Protein AF-0000000080239293 (afdb_homodimer)

Sequence (258 aa):
MTITMHYFKEKTIAEVQSYVPYIVQKINDATRKMIDHGAQTVIVPGYLPIGCLPIYLTAFRSDDPMAYDELKCLKGLNNLAMLHNDNLQRALKQLRKEYPDVTIVYADYYTALQWVLSHAPLGFEEKSLMTITMHYFKEKTIAEVQSYVPYIVQKINDATRKMIDHGAQTVIVPGYLPIGCLPIYLTAFRSDDPMAYDELKCLKGLNNLAMLHNDNLQRALKQLRKEYPDVTIVYADYYTALQWVLSHAPLGFEEKSL

Solvent-accessible surface area (backbone atoms only — not comparable to full-atom values): 14171 Å² total; per-residue (Å²): 112,66,58,46,42,59,54,55,71,74,38,54,72,68,61,52,54,69,42,37,65,57,54,41,47,50,41,50,52,24,43,48,51,42,42,75,72,64,45,53,64,46,58,47,69,49,47,48,51,51,15,62,28,37,52,45,39,58,73,62,60,67,91,49,73,80,47,35,44,98,84,70,18,35,39,69,48,30,50,50,30,47,53,40,36,52,52,38,51,54,51,49,54,54,48,40,68,76,35,73,87,41,33,74,43,76,41,63,44,30,63,55,51,49,49,43,71,72,57,45,68,56,66,73,74,65,66,95,105,111,66,56,44,41,55,55,54,71,75,36,54,71,66,61,51,55,70,42,38,64,58,52,40,48,50,42,52,52,23,43,50,51,43,42,74,73,64,45,52,66,46,58,47,70,49,48,46,50,50,15,61,28,37,52,46,40,57,74,64,60,68,92,50,74,81,47,35,43,97,85,69,19,34,38,69,48,31,49,50,30,47,52,40,36,52,53,38,51,53,54,50,52,53,48,40,69,74,36,74,88,39,31,74,42,76,40,63,44,30,63,54,50,48,49,43,70,72,57,43,69,58,66,75,72,63,66,93,104

Secondary structure (DSSP, 8-state):
-HHHHHHHHHS-HHHHHHHHHHHHHHHHHHHHHHHHTT-SEEEEE----GGGSHHHHHHT--S-GGGB-TTS-BHHHHHHHHHHHHHHHHHHHHHHHH-TTSEEEEE-HHHHHHHHHHH------STT-/-HHHHHHHHHS-HHHHHHHHHHHHHHHHHHHHHHHHTT-SEEEEE----GGGSHHHHHHT--S-GGGB-TTS-BHHHHHHHHHHHHHHHHHHHHHHHH-TTSEEEEE-HHHHHHHHHHH------STT-

Radius of gyration: 18.42 Å; Cα contacts (8 Å, |Δi|>4): 321; chains: 2; bounding box: 37×50×43 Å

Foldseek 3Di:
DVVVVVVPVVDDLVVLLVCLLVVLVVQLVVVVVCVVVPAQEDEDEADAQPQVDPVNCVVVPDPDPVLADPLRGGPSSSVSSVSSLVSNVVSVVVVCVVPVRGHYHYHYNHVVVVVCSVPPCVPPDPPVD/DVVVVVVPVVDDLVVLLVCLLVVLVVQLVVVVVCVVVPAQEDEDEADAQPQVDPVNCVVVPDPDQVLADPLRGGPSSSVSSVSSLVSNVVSVVVVCVVPVRGHYHYHYNHVVVVVCSVPPCVCPDPPVD

Nearest PDB structures (foldseek):
  8a24-assembly1_A  TM=9.109E-01  e=7.406E-04  Legionella pneumophila str. Corby
  8a25-assembly1_A  TM=9.125E-01  e=9.462E-04  Legionella pneumophila str. Corby
  8a26-assembly1_A  TM=9.104E-01  e=2.230E-03  Legionella pneumophila str. Corby
  8rsl-assembly2_B  TM=5.391E-01  e=3.923E+00  Staphylococcus aureus
  8a24-assembly1_A  TM=9.114E-01  e=7.592E-04  Legionella pneumophila str. Corby

Organism: Nelumbo nucifera (NCBI:txid4432)

InterPro domains:
  IPR001087 GDSL lipase/esterase [PF00657] (11-114)
  IPR036514 SGNH hydrolase superfamily [G3DSA:3.40.50.1110] (3-128)

Structure (mmCIF, N/CA/C/O backbone):
data_AF-0000000080239293-model_v1
#
loop_
_entity.id
_entity.type
_entity.pdbx_description
1 polymer 'GDSL esterase/lipase At5g03980-like isoform X2'
#
loop_
_atom_site.group_PDB
_atom_site.id
_atom_site.type_symbol
_atom_site.label_atom_id
_atom_site.label_alt_id
_atom_site.label_comp_id
_atom_site.label_asym_id
_atom_site.label_entity_id
_atom_site.label_seq_id
_atom_site.pdbx_PDB_ins_code
_atom_site.Cartn_x
_atom_site.Cartn_y
_atom_site.Cartn_z
_atom_site.occupancy
_atom_site.B_iso_or_equiv
_atom_site.auth_seq_id
_atom_site.auth_comp_id
_atom_site.auth_asym_id
_atom_site.auth_atom_id
_atom_site.pdbx_PDB_model_num
ATOM 1 N N . MET A 1 1 ? 3.025 -4.699 3.623 1 38.28 1 MET A N 1
ATOM 2 C CA . MET A 1 1 ? 1.955 -5.543 3.104 1 38.28 1 MET A CA 1
ATOM 3 C C . MET A 1 1 ? 1.847 -6.84 3.904 1 38.28 1 MET A C 1
ATOM 5 O O . MET A 1 1 ? 0.748 -7.254 4.273 1 38.28 1 MET A O 1
ATOM 9 N N . THR A 1 2 ? 3.014 -7.539 4.082 1 43.12 2 THR A N 1
ATOM 10 C CA . THR A 1 2 ? 2.982 -8.812 4.793 1 43.12 2 THR A CA 1
ATOM 11 C C . THR A 1 2 ? 2.514 -8.617 6.23 1 43.12 2 THR A C 1
ATOM 13 O O . THR A 1 2 ? 1.779 -9.453 6.77 1 43.12 2 THR A O 1
ATOM 16 N N . ILE A 1 3 ? 2.916 -7.551 6.715 1 43 3 ILE A N 1
ATOM 17 C CA . ILE A 1 3 ? 2.57 -7.332 8.117 1 43 3 ILE A CA 1
ATOM 18 C C . ILE A 1 3 ? 1.051 -7.285 8.266 1 43 3 ILE A C 1
ATOM 20 O O . ILE A 1 3 ? 0.502 -7.824 9.234 1 43 3 ILE A O 1
ATOM 24 N N . THR A 1 4 ? 0.523 -6.703 7.207 1 51.94 4 THR A N 1
ATOM 25 C CA . THR A 1 4 ? -0.935 -6.672 7.238 1 51.94 4 THR A CA 1
ATOM 26 C C . THR A 1 4 ? -1.511 -8.086 7.176 1 51.94 4 THR A C 1
ATOM 28 O O . THR A 1 4 ? -2.566 -8.352 7.754 1 51.94 4 THR A O 1
ATOM 31 N N . MET A 1 5 ? -0.539 -8.938 6.742 1 47.75 5 MET A N 1
ATOM 32 C CA . MET A 1 5 ? -1.027 -10.305 6.559 1 47.75 5 MET A CA 1
ATOM 33 C C . MET A 1 5 ? -1.37 -10.945 7.898 1 47.75 5 MET A C 1
ATOM 35 O O . MET A 1 5 ? -2.395 -11.617 8.023 1 47.75 5 MET A O 1
ATOM 39 N N . HIS A 1 6 ? -0.396 -10.766 8.727 1 48.28 6 HIS A N 1
ATOM 40 C CA . HIS A 1 6 ? -0.65 -11.414 10.008 1 48.28 6 HIS A CA 1
ATOM 41 C C . HIS A 1 6 ? -1.937 -10.898 10.648 1 48.28 6 HIS A C 1
ATOM 43 O O . HIS A 1 6 ? -2.695 -11.672 11.234 1 48.28 6 HIS A O 1
ATOM 49 N N . TYR A 1 7 ? -2.107 -9.695 10.438 1 51.28 7 TYR A N 1
ATOM 50 C CA . TYR A 1 7 ? -3.318 -9.094 10.992 1 51.28 7 TYR A CA 1
ATOM 51 C C . TYR A 1 7 ? -4.562 -9.711 10.367 1 51.28 7 TYR A C 1
ATOM 53 O O . TYR A 1 7 ? -5.516 -10.055 11.07 1 51.28 7 TYR A O 1
ATOM 61 N N . PHE A 1 8 ? -4.531 -9.938 9.148 1 54.41 8 PHE A N 1
ATOM 62 C CA . PHE A 1 8 ? -5.719 -10.406 8.445 1 54.41 8 PHE A CA 1
ATOM 63 C C . PHE A 1 8 ? -5.91 -11.906 8.648 1 54.41 8 PHE A C 1
ATOM 65 O O . PHE A 1 8 ? -7.039 -12.406 8.609 1 54.41 8 PHE A O 1
ATOM 72 N N . LYS A 1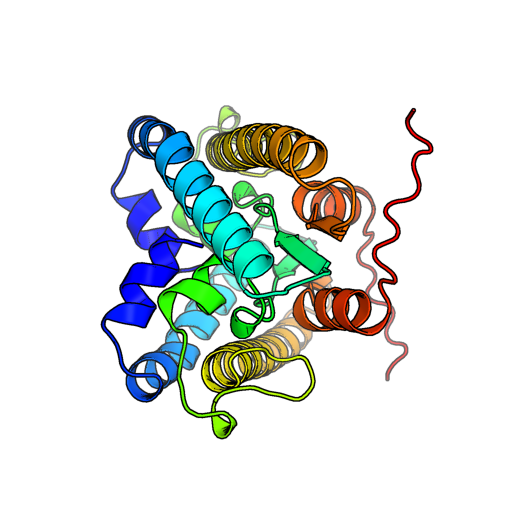 9 ? -4.77 -12.531 8.906 1 54.19 9 LYS A N 1
ATOM 73 C CA . LYS A 1 9 ? -4.926 -13.969 9.133 1 54.19 9 LYS A CA 1
ATOM 74 C C . LYS A 1 9 ? -5.617 -14.242 10.461 1 54.19 9 LYS A C 1
ATOM 76 O O . LYS A 1 9 ? -6.387 -15.203 10.586 1 54.19 9 LYS A O 1
ATOM 81 N N . GLU A 1 10 ? -5.312 -13.391 11.414 1 53.22 10 GLU A N 1
ATOM 82 C CA . GLU A 1 10 ? -5.785 -13.719 12.758 1 53.22 10 GLU A CA 1
ATOM 83 C C . GLU A 1 10 ? -7.188 -13.164 13 1 53.22 10 GLU A C 1
ATOM 85 O O . GLU A 1 10 ? -7.852 -13.547 13.969 1 53.22 10 GLU A O 1
ATOM 90 N N . LYS A 1 11 ? -7.527 -12.211 12.211 1 58.84 11 LYS A N 1
ATOM 91 C CA . LYS A 1 11 ? -8.82 -11.609 12.523 1 58.84 11 LYS A CA 1
ATOM 92 C C . LYS A 1 11 ? -9.844 -11.898 11.422 1 58.84 11 LYS A C 1
ATOM 94 O O . LYS A 1 11 ? -9.477 -12.133 10.273 1 58.84 11 LYS A O 1
ATOM 99 N N . THR A 1 12 ? -11.055 -12.062 11.906 1 62.44 12 THR A N 1
ATOM 100 C CA . THR A 1 12 ? -12.156 -12.164 10.961 1 62.44 12 THR A CA 1
ATOM 101 C C . THR A 1 12 ? -12.344 -10.859 10.203 1 62.44 12 THR A C 1
ATOM 103 O O . THR A 1 12 ? -11.867 -9.805 10.641 1 62.44 12 THR A O 1
ATOM 106 N N . ILE A 1 13 ? -12.906 -10.906 9.07 1 67.81 13 ILE A N 1
ATOM 107 C CA . ILE A 1 13 ? -13.211 -9.742 8.25 1 67.81 13 ILE A CA 1
ATOM 108 C C . ILE A 1 13 ? -14.031 -8.742 9.062 1 67.81 13 ILE A C 1
ATOM 110 O O . ILE A 1 13 ? -13.797 -7.531 8.977 1 67.81 13 ILE A O 1
ATOM 114 N N . ALA A 1 14 ? -14.828 -9.305 9.938 1 66.5 14 ALA A N 1
ATOM 115 C CA . ALA A 1 14 ? -15.68 -8.445 10.75 1 66.5 14 ALA A CA 1
ATOM 116 C C . ALA A 1 14 ? -14.852 -7.668 11.773 1 66.5 14 ALA A C 1
ATOM 118 O O . ALA A 1 14 ? -15.102 -6.484 12.008 1 66.5 14 ALA A O 1
ATOM 119 N N . GLU A 1 15 ? -13.953 -8.281 12.359 1 72.19 15 GLU A N 1
ATOM 120 C CA . GLU A 1 15 ? -13.086 -7.629 13.336 1 72.19 15 GLU A CA 1
ATOM 121 C C . GLU A 1 15 ? -12.234 -6.547 12.688 1 72.19 15 GLU A C 1
ATOM 123 O O . GLU A 1 15 ? -12.07 -5.457 13.242 1 72.19 15 GLU A O 1
ATOM 128 N N . VAL A 1 16 ? -11.914 -6.816 11.531 1 71.75 16 VAL A N 1
ATOM 129 C CA . VAL A 1 16 ? -11.062 -5.871 10.812 1 71.75 16 VAL A CA 1
ATOM 130 C C . VAL A 1 16 ? -11.891 -4.652 10.398 1 71.75 16 VAL A C 1
ATOM 132 O O . VAL A 1 16 ? -11.414 -3.518 10.492 1 71.75 16 VAL A O 1
ATOM 135 N N . GLN A 1 17 ? -13.086 -4.906 10.133 1 79.25 17 GLN A N 1
ATOM 136 C CA . GLN A 1 17 ? -13.977 -3.826 9.719 1 79.25 17 GLN A CA 1
ATOM 137 C C . GLN A 1 17 ? -14.188 -2.824 10.852 1 79.25 17 GLN A C 1
ATOM 139 O O . GLN A 1 17 ? -14.305 -1.622 10.609 1 79.25 17 GLN A O 1
ATOM 144 N N . SER A 1 18 ? -14.117 -3.295 12.055 1 81.88 18 SER A N 1
ATOM 145 C CA . SER A 1 18 ? -14.367 -2.43 13.211 1 81.88 18 SER A CA 1
ATOM 146 C C . SER A 1 18 ? -13.195 -1.483 13.445 1 81.88 18 SER A C 1
ATOM 148 O O . SER A 1 18 ? -13.336 -0.467 14.133 1 81.88 18 SER A O 1
ATOM 150 N N . TYR A 1 19 ? -12.125 -1.801 12.805 1 84.12 19 TYR A N 1
ATOM 151 C CA . TYR A 1 19 ? -10.938 -0.976 12.984 1 84.12 19 TYR A CA 1
ATOM 152 C C . TYR A 1 19 ? -10.836 0.083 11.891 1 84.12 19 TYR A C 1
ATOM 154 O O . TYR A 1 19 ? -10.039 1.018 11.992 1 84.12 19 TYR A O 1
ATOM 162 N N . VAL A 1 20 ? -11.688 -0.007 10.898 1 87.94 20 VAL A N 1
ATOM 163 C CA . VAL A 1 20 ? -11.578 0.87 9.742 1 87.94 20 VAL A CA 1
ATOM 164 C C . VAL A 1 20 ? -11.75 2.324 10.172 1 87.94 20 VAL A C 1
ATOM 166 O O . VAL A 1 20 ? -10.906 3.172 9.867 1 87.94 20 VAL A O 1
ATOM 169 N N . PRO A 1 21 ? -12.805 2.627 11.016 1 90 21 PRO A N 1
ATOM 170 C CA . PRO A 1 21 ? -12.938 4.023 11.43 1 90 21 PRO A CA 1
ATOM 171 C C . PRO A 1 21 ? -11.75 4.52 12.25 1 90 21 PRO A C 1
ATOM 173 O O . PRO A 1 21 ? -11.367 5.688 12.141 1 90 21 PRO A O 1
ATOM 176 N N . TYR A 1 22 ? -11.25 3.68 13.023 1 89.81 22 TYR A N 1
ATOM 177 C CA . TYR A 1 22 ? -10.102 4.043 13.844 1 89.81 22 TYR A CA 1
ATOM 178 C C . TYR A 1 22 ? -8.898 4.383 12.977 1 89.81 22 TYR A C 1
ATOM 180 O O . TYR A 1 22 ? -8.234 5.398 13.195 1 89.81 22 TYR A O 1
ATOM 188 N N . ILE A 1 23 ? -8.656 3.562 11.969 1 88.44 23 ILE A N 1
ATOM 189 C CA . ILE A 1 23 ? -7.527 3.771 11.062 1 88.44 23 ILE A CA 1
ATOM 190 C C . ILE A 1 23 ? -7.734 5.059 10.273 1 88.44 23 ILE A C 1
ATOM 192 O O . ILE A 1 23 ? -6.816 5.871 10.141 1 88.44 23 ILE A O 1
ATOM 196 N N . VAL A 1 24 ? -8.883 5.27 9.797 1 94.06 24 VAL A N 1
ATOM 197 C CA . VAL A 1 24 ? -9.203 6.457 9.016 1 94.06 24 VAL A CA 1
ATOM 198 C C . VAL A 1 24 ? -9.023 7.707 9.875 1 94.06 24 VAL A C 1
ATOM 200 O O . VAL A 1 24 ? -8.477 8.711 9.406 1 94.06 24 VAL A O 1
ATOM 203 N N . GLN A 1 25 ? -9.422 7.613 11.109 1 94.69 25 GLN A N 1
ATOM 204 C CA . GLN A 1 25 ? -9.258 8.75 12.008 1 94.69 25 GLN A CA 1
ATOM 205 C C . GLN A 1 25 ? -7.785 9.07 12.234 1 94.69 25 GLN A C 1
ATOM 207 O O . GLN A 1 25 ? -7.398 10.234 12.289 1 94.69 25 GLN A O 1
ATOM 212 N N . LYS A 1 26 ? -7.016 8.062 12.375 1 92.5 26 LYS A N 1
ATOM 213 C CA . LYS A 1 26 ? -5.582 8.273 12.547 1 92.5 26 LYS A CA 1
ATOM 214 C C . LYS A 1 26 ? -4.977 8.977 11.336 1 92.5 26 LYS A C 1
ATOM 216 O O . LYS A 1 26 ? -4.137 9.867 11.484 1 92.5 26 LYS A O 1
ATOM 221 N N . ILE A 1 27 ? -5.359 8.594 10.18 1 94.56 27 ILE A N 1
ATOM 222 C CA . ILE A 1 27 ? -4.871 9.219 8.953 1 94.56 27 ILE A CA 1
ATOM 223 C C . ILE A 1 27 ? -5.344 10.664 8.883 1 94.56 27 ILE A C 1
ATOM 225 O O . ILE A 1 27 ? -4.566 11.562 8.555 1 94.56 27 ILE A O 1
ATOM 229 N N . ASN A 1 28 ? -6.566 10.828 9.203 1 96.12 28 ASN A N 1
ATOM 230 C CA . ASN A 1 28 ? -7.129 12.18 9.242 1 96.12 28 ASN A CA 1
ATOM 231 C C . ASN A 1 28 ? -6.355 13.078 10.195 1 96.12 28 ASN A C 1
ATOM 233 O O . ASN A 1 28 ? -5.984 14.195 9.836 1 96.12 28 ASN A O 1
ATOM 237 N N . ASP A 1 29 ? -6.137 12.602 11.398 1 95.81 29 ASP A N 1
ATOM 238 C CA . ASP A 1 29 ? -5.398 13.359 12.406 1 95.81 29 ASP A CA 1
ATOM 239 C C . ASP A 1 29 ? -3.982 13.68 11.93 1 95.81 29 ASP A C 1
ATOM 241 O O . ASP A 1 29 ? -3.496 14.797 12.109 1 95.81 29 ASP A O 1
ATOM 245 N N . ALA A 1 30 ? -3.363 12.734 11.367 1 94.81 30 ALA A N 1
ATOM 246 C CA . ALA A 1 30 ? -2.012 12.945 10.852 1 94.81 30 ALA A CA 1
ATOM 247 C C . ALA A 1 30 ? -2.002 13.984 9.734 1 94.81 30 ALA A C 1
ATOM 249 O O . ALA A 1 30 ? -1.107 14.828 9.672 1 94.81 30 ALA A O 1
ATOM 250 N N . THR A 1 31 ? -2.93 13.906 8.898 1 95.12 31 THR A N 1
ATOM 251 C CA . THR A 1 31 ? -3.049 14.867 7.805 1 95.12 31 THR A CA 1
ATOM 252 C C . THR A 1 31 ? -3.246 16.281 8.344 1 95.12 31 THR A C 1
ATOM 254 O O . THR A 1 31 ? -2.572 17.219 7.914 1 95.12 31 THR A O 1
ATOM 257 N N . ARG A 1 32 ? -4.09 16.406 9.344 1 95.5 32 ARG A N 1
ATOM 258 C CA . ARG A 1 32 ? -4.316 17.688 9.992 1 95.5 32 ARG A CA 1
ATOM 259 C C . ARG A 1 32 ? -3.025 18.234 10.609 1 95.5 32 ARG A C 1
ATOM 261 O O . ARG A 1 32 ? -2.721 19.422 10.477 1 95.5 32 ARG A O 1
ATOM 268 N N . LYS A 1 33 ? -2.414 17.375 11.266 1 93.81 33 LYS A N 1
ATOM 269 C CA . LYS A 1 33 ? -1.167 17.797 11.906 1 93.81 33 LYS A CA 1
ATOM 270 C C . LYS A 1 33 ? -0.165 18.312 10.875 1 93.81 33 LYS A C 1
ATOM 272 O O . LYS A 1 33 ? 0.524 19.297 11.109 1 93.81 33 LYS A O 1
ATOM 277 N N . MET A 1 34 ? -0.074 17.625 9.734 1 91.69 34 MET A N 1
ATOM 278 C CA . MET A 1 34 ? 0.816 18.078 8.664 1 91.69 34 MET A CA 1
ATOM 279 C C . MET A 1 34 ? 0.418 19.453 8.172 1 91.69 34 MET A C 1
ATOM 281 O O . MET A 1 34 ? 1.275 20.312 7.973 1 91.69 34 MET A O 1
ATOM 285 N N . ILE A 1 35 ? -0.79 19.672 8.047 1 92.19 35 ILE A N 1
ATOM 286 C CA . ILE A 1 35 ? -1.299 20.953 7.566 1 92.19 35 ILE A CA 1
ATOM 287 C C . ILE A 1 35 ? -1.02 22.047 8.602 1 92.19 35 ILE A C 1
ATOM 289 O O . ILE A 1 35 ? -0.535 23.125 8.258 1 92.19 35 ILE A O 1
ATOM 293 N N . ASP A 1 36 ? -1.245 21.656 9.836 1 91.31 36 ASP A N 1
ATOM 294 C CA . ASP A 1 36 ? -1.015 22.609 10.922 1 91.31 36 ASP A CA 1
ATOM 295 C C . ASP A 1 36 ? 0.463 22.984 11.016 1 91.31 36 ASP A C 1
ATOM 297 O O . ASP A 1 36 ? 0.803 24.078 11.484 1 91.31 36 ASP A O 1
ATOM 301 N N . HIS A 1 37 ? 1.274 22.172 10.484 1 88.69 37 HIS A N 1
ATOM 302 C CA . HIS A 1 37 ? 2.709 22.422 10.531 1 88.69 37 HIS A CA 1
ATOM 303 C C . HIS A 1 37 ? 3.197 23.047 9.227 1 88.69 37 HIS A C 1
ATOM 305 O O . HIS A 1 37 ? 4.406 23.141 8.992 1 88.69 37 HIS A O 1
ATOM 311 N N . GLY A 1 38 ? 2.289 23.297 8.273 1 87.94 38 GLY A N 1
ATOM 312 C CA . GLY A 1 38 ? 2.662 24.156 7.16 1 87.94 38 GLY A CA 1
ATOM 313 C C . GLY A 1 38 ? 2.6 23.453 5.816 1 87.94 38 GLY A C 1
ATOM 314 O O . GLY A 1 38 ? 2.857 24.062 4.777 1 87.94 38 GLY A O 1
ATOM 315 N N . ALA A 1 39 ? 2.217 22.156 5.883 1 86.38 39 ALA A N 1
ATOM 316 C CA . ALA A 1 39 ? 2.092 21.453 4.605 1 86.38 39 ALA A CA 1
ATOM 317 C C . ALA A 1 39 ? 1.013 22.094 3.736 1 86.38 39 ALA A C 1
ATOM 319 O O . ALA A 1 39 ? -0.108 22.328 4.195 1 86.38 39 ALA A O 1
ATOM 320 N N . GLN A 1 40 ? 1.413 22.312 2.494 1 86.62 40 GLN A N 1
ATOM 321 C CA . GLN A 1 40 ? 0.462 22.922 1.566 1 86.62 40 GLN A CA 1
ATOM 322 C C . GLN A 1 40 ? -0.146 21.875 0.641 1 86.62 40 GLN A C 1
ATOM 324 O O . GLN A 1 40 ? -1.161 22.125 -0.012 1 86.62 40 GLN A O 1
ATOM 329 N N . THR A 1 41 ? 0.564 20.781 0.603 1 86.5 41 THR A N 1
ATOM 330 C CA . THR A 1 41 ? 0.09 19.656 -0.188 1 86.5 41 THR A CA 1
ATOM 331 C C . THR A 1 41 ? 0.273 18.344 0.575 1 86.5 41 THR A C 1
ATOM 333 O O . THR A 1 41 ? 1.344 18.094 1.13 1 86.5 41 THR A O 1
ATOM 336 N N . VAL A 1 42 ? -0.803 17.594 0.652 1 89.81 42 VAL A N 1
ATOM 337 C CA . VAL A 1 42 ? -0.762 16.297 1.314 1 89.81 42 VAL A CA 1
ATOM 338 C C . VAL A 1 42 ? -1.377 15.227 0.407 1 89.81 42 VAL A C 1
ATOM 340 O O . VAL A 1 42 ? -2.453 15.43 -0.159 1 89.81 42 VAL A O 1
ATOM 343 N N . ILE A 1 43 ? -0.659 14.18 0.211 1 90.62 43 ILE A N 1
ATOM 344 C CA . ILE A 1 43 ? -1.174 13.047 -0.553 1 90.62 43 ILE A CA 1
ATOM 345 C C . ILE A 1 43 ? -1.511 11.898 0.392 1 90.62 43 ILE A C 1
ATOM 347 O O . ILE A 1 43 ? -0.672 11.477 1.191 1 90.62 43 ILE A O 1
ATOM 351 N N . VAL A 1 44 ? -2.717 11.461 0.278 1 93.31 44 VAL A N 1
ATOM 352 C CA . VAL A 1 44 ? -3.203 10.375 1.122 1 93.31 44 VAL A CA 1
ATOM 353 C C . VAL A 1 44 ? -3.635 9.195 0.252 1 93.31 44 VAL A C 1
ATOM 355 O O . VAL A 1 44 ? -4.664 9.258 -0.423 1 93.31 44 VAL A O 1
ATOM 358 N N . PRO A 1 45 ? -2.846 8.164 0.283 1 93.06 45 PRO A N 1
ATOM 359 C CA . PRO A 1 45 ? -3.205 7.012 -0.549 1 93.06 45 PRO A CA 1
ATOM 360 C C . PRO A 1 45 ? -4.297 6.148 0.078 1 93.06 45 PRO A C 1
ATOM 362 O O . PRO A 1 45 ? -4.355 6.012 1.303 1 93.06 45 PRO A O 1
ATOM 365 N N . GLY A 1 46 ? -5.129 5.613 -0.779 1 93.12 46 GLY A N 1
ATOM 366 C CA . GLY A 1 46 ? -6.031 4.555 -0.346 1 93.12 46 GLY A CA 1
ATOM 367 C C . GLY A 1 46 ? -5.398 3.174 -0.403 1 93.12 46 GLY A C 1
ATOM 368 O O . GLY A 1 46 ? -4.195 3.045 -0.643 1 93.12 46 GLY A O 1
ATOM 369 N N . TYR A 1 47 ? -6.234 2.166 -0.116 1 90.81 47 TYR A N 1
ATOM 370 C CA . TYR A 1 47 ? -5.773 0.785 -0.203 1 90.81 47 TYR A CA 1
ATOM 371 C C . TYR A 1 47 ? -5.918 0.25 -1.623 1 90.81 47 TYR A C 1
ATOM 373 O O . TYR A 1 47 ? -6.844 0.628 -2.344 1 90.81 47 TYR A O 1
ATOM 381 N N . LEU A 1 48 ? -5.027 -0.582 -2.023 1 93 48 LEU A N 1
ATOM 382 C CA . LEU A 1 48 ? -5.129 -1.366 -3.25 1 93 48 LEU A CA 1
ATOM 383 C C . LEU A 1 48 ? -6.191 -2.451 -3.111 1 93 48 LEU A C 1
ATOM 385 O O . LEU A 1 48 ? -6.629 -2.76 -2.002 1 93 48 LEU A O 1
ATOM 389 N N . PRO A 1 49 ? -6.602 -2.924 -4.27 1 93.25 49 PRO A N 1
ATOM 390 C CA . PRO A 1 49 ? -7.426 -4.125 -4.125 1 93.25 49 PRO A CA 1
ATOM 391 C C . PRO A 1 49 ? -6.637 -5.316 -3.58 1 93.25 49 PRO A C 1
ATOM 393 O O . PRO A 1 49 ? -6.184 -6.164 -4.352 1 93.25 49 PRO A O 1
ATOM 396 N N . ILE A 1 50 ? -6.555 -5.348 -2.34 1 91.31 50 ILE A N 1
ATOM 397 C CA . ILE A 1 50 ? -5.691 -6.277 -1.619 1 91.31 50 ILE A CA 1
ATOM 398 C C . ILE A 1 50 ? -6.066 -7.715 -1.98 1 91.31 50 ILE A C 1
ATOM 400 O O . ILE A 1 50 ? -5.203 -8.594 -2.043 1 91.31 50 ILE A O 1
ATOM 404 N N . GLY A 1 51 ? -7.262 -7.957 -2.303 1 91.62 51 GLY A N 1
ATOM 405 C CA . GLY A 1 51 ? -7.734 -9.289 -2.65 1 91.62 51 GLY A CA 1
ATOM 406 C C . GLY A 1 51 ? -7.199 -9.789 -3.977 1 91.62 51 GLY A C 1
ATOM 407 O O . GLY A 1 51 ? -7.34 -10.969 -4.309 1 91.62 51 GLY A O 1
ATOM 408 N N . CYS A 1 52 ? -6.574 -8.914 -4.691 1 91.31 52 CYS A N 1
ATOM 409 C CA . CYS A 1 52 ? -6.078 -9.297 -6.008 1 91.31 52 CYS A CA 1
ATOM 410 C C . CYS A 1 52 ? -4.574 -9.547 -5.973 1 91.31 52 CYS A C 1
ATOM 412 O O . CYS A 1 52 ? -3.982 -9.938 -6.98 1 91.31 52 CYS A O 1
ATOM 414 N N . LEU A 1 53 ? -3.932 -9.312 -4.809 1 91.25 53 LEU A N 1
ATOM 415 C CA . LEU A 1 53 ? -2.482 -9.438 -4.691 1 91.25 53 LEU A CA 1
ATOM 416 C C . LEU A 1 53 ? -2.082 -10.891 -4.43 1 91.25 53 LEU A C 1
ATOM 418 O O . LEU A 1 53 ? -2.738 -11.586 -3.656 1 91.25 53 LEU A O 1
ATOM 422 N N . PRO A 1 54 ? -0.973 -11.312 -5.047 1 92.25 54 PRO A N 1
ATOM 423 C CA . PRO A 1 54 ? -0.582 -12.719 -4.961 1 92.25 54 PRO A CA 1
ATOM 424 C C . PRO A 1 54 ? -0.44 -13.203 -3.52 1 92.25 54 PRO A C 1
ATOM 426 O O . PRO A 1 54 ? -0.908 -14.297 -3.186 1 92.25 54 PRO A O 1
ATOM 429 N N . ILE A 1 55 ? 0.12 -12.383 -2.717 1 89 55 ILE A N 1
ATOM 430 C CA . ILE A 1 55 ? 0.411 -12.82 -1.354 1 89 55 ILE A CA 1
ATOM 431 C C . ILE A 1 55 ? -0.894 -13.094 -0.611 1 89 55 ILE A C 1
ATOM 433 O O . ILE A 1 55 ? -1.006 -14.094 0.107 1 89 55 ILE A O 1
ATOM 437 N N . TYR A 1 56 ? -1.871 -12.32 -0.808 1 89.56 56 TYR A N 1
ATOM 438 C CA . TYR A 1 56 ? -3.146 -12.516 -0.126 1 89.56 56 TYR A CA 1
ATOM 439 C C . TYR A 1 56 ? -3.971 -13.602 -0.807 1 89.56 56 TYR A C 1
ATOM 441 O O . TYR A 1 56 ? -4.621 -14.406 -0.137 1 89.56 56 TYR A O 1
ATOM 449 N N . LEU A 1 57 ? -3.936 -13.586 -2.148 1 89.81 57 LEU A N 1
ATOM 450 C CA . LEU A 1 57 ? -4.676 -14.602 -2.889 1 89.81 57 LEU A CA 1
ATOM 451 C C . LEU A 1 57 ? -4.227 -16 -2.492 1 89.81 57 LEU A C 1
ATOM 453 O O . LEU A 1 57 ? -5.051 -16.906 -2.357 1 89.81 57 LEU A O 1
ATOM 457 N N . THR A 1 58 ? -2.926 -16.125 -2.24 1 88.75 58 THR A N 1
ATOM 458 C CA . THR A 1 58 ? -2.389 -17.438 -1.892 1 88.75 58 THR A CA 1
ATOM 459 C C . THR A 1 58 ? -2.619 -17.734 -0.414 1 88.75 58 THR A C 1
ATOM 461 O O . THR A 1 58 ? -2.949 -18.875 -0.051 1 88.75 58 THR A O 1
ATOM 464 N N . ALA A 1 59 ? -2.451 -16.75 0.363 1 86.25 59 ALA A N 1
ATOM 465 C CA . ALA A 1 59 ? -2.574 -16.938 1.805 1 86.25 59 ALA A CA 1
ATOM 466 C C . ALA A 1 59 ? -4.02 -17.234 2.197 1 86.25 59 ALA A C 1
ATOM 468 O O . ALA A 1 59 ? -4.273 -17.984 3.146 1 86.25 59 ALA A O 1
ATOM 469 N N . PHE A 1 60 ? -4.965 -16.656 1.475 1 87.81 60 PHE A N 1
ATOM 470 C CA . PHE A 1 60 ? -6.367 -16.781 1.854 1 87.81 60 PHE A CA 1
ATOM 471 C C . PHE A 1 60 ? -7.16 -17.5 0.769 1 87.81 60 PHE A C 1
ATOM 473 O O . PHE A 1 60 ? -8.344 -17.203 0.566 1 87.81 60 PHE A O 1
ATOM 480 N N . ARG A 1 61 ? -6.523 -18.297 0.123 1 86.62 61 ARG A N 1
ATOM 481 C CA . ARG A 1 61 ? -7.191 -19.062 -0.922 1 86.62 61 ARG A CA 1
ATOM 482 C C . ARG A 1 61 ? -8.391 -19.828 -0.362 1 86.62 61 ARG A C 1
ATOM 484 O O . ARG A 1 61 ? -8.305 -20.422 0.719 1 86.62 61 ARG A O 1
ATOM 491 N N . SER A 1 62 ? -9.43 -19.797 -1.061 1 87.94 62 SER A N 1
ATOM 492 C CA . SER A 1 62 ? -10.664 -20.484 -0.676 1 87.94 62 SER A CA 1
ATOM 493 C C . SER A 1 62 ? -11.141 -21.422 -1.78 1 87.94 62 SER A C 1
ATOM 495 O O . SER A 1 62 ? -11.008 -21.109 -2.965 1 87.94 62 SER A O 1
ATOM 497 N N . ASP A 1 63 ? -11.703 -22.531 -1.383 1 89.56 63 ASP A N 1
ATOM 498 C CA . ASP A 1 63 ? -12.305 -23.453 -2.346 1 89.56 63 ASP A CA 1
ATOM 499 C C . ASP A 1 63 ? -13.727 -23.016 -2.707 1 89.56 63 ASP A C 1
ATOM 501 O O . ASP A 1 63 ? -14.344 -23.594 -3.605 1 89.56 63 ASP A O 1
ATOM 505 N N . ASP A 1 64 ? -14.172 -22.078 -2.09 1 92.06 64 ASP A N 1
ATOM 506 C CA . ASP A 1 64 ? -15.492 -21.516 -2.383 1 92.06 64 ASP A CA 1
ATOM 507 C C . ASP A 1 64 ? -15.43 -20.531 -3.543 1 92.06 64 ASP A C 1
ATOM 509 O O . ASP A 1 64 ? -14.836 -19.453 -3.418 1 92.06 64 ASP A O 1
ATOM 513 N N . PRO A 1 65 ? -16.031 -20.906 -4.621 1 89.5 65 PRO A N 1
ATOM 514 C CA . PRO A 1 65 ? -16.016 -19.984 -5.766 1 89.5 65 PRO A CA 1
ATOM 515 C C . PRO A 1 65 ? -16.688 -18.641 -5.457 1 89.5 65 PRO A C 1
ATOM 517 O O . PRO A 1 65 ? -16.375 -17.641 -6.102 1 89.5 65 PRO A O 1
ATOM 520 N N . MET A 1 66 ? -17.469 -18.641 -4.441 1 93.12 66 MET A N 1
ATOM 521 C CA . MET A 1 66 ? -18.188 -17.422 -4.105 1 93.12 66 MET A CA 1
ATOM 522 C C . MET A 1 66 ? -17.297 -16.438 -3.355 1 93.12 66 MET A C 1
ATOM 524 O O . MET A 1 66 ? -17.641 -15.273 -3.189 1 93.12 66 MET A O 1
ATOM 528 N N . ALA A 1 67 ? -16.156 -16.891 -2.994 1 92.19 67 ALA A N 1
ATOM 529 C CA . ALA A 1 67 ? -15.219 -16.047 -2.273 1 92.19 67 ALA A CA 1
ATOM 530 C C . ALA A 1 67 ? -14.508 -15.086 -3.223 1 92.19 67 ALA A C 1
ATOM 532 O O . ALA A 1 67 ? -13.875 -14.125 -2.785 1 92.19 67 ALA A O 1
ATOM 533 N N . TYR A 1 68 ? -14.672 -15.344 -4.527 1 92.12 68 TYR A N 1
ATOM 534 C CA . TYR A 1 68 ? -13.93 -14.602 -5.535 1 92.12 68 TYR A CA 1
ATOM 535 C C . TYR A 1 68 ? -14.867 -13.727 -6.367 1 92.12 68 TYR A C 1
ATOM 537 O O . TYR A 1 68 ? -16.047 -14.062 -6.543 1 92.12 68 TYR A O 1
ATOM 545 N N . ASP A 1 69 ? -14.312 -12.641 -6.77 1 91.38 69 ASP A N 1
ATOM 546 C CA . ASP A 1 69 ? -15.109 -11.742 -7.605 1 91.38 69 ASP A CA 1
ATOM 547 C C . ASP A 1 69 ? -14.875 -12.023 -9.086 1 91.38 69 ASP A C 1
ATOM 549 O O . ASP A 1 69 ? -14.32 -13.062 -9.453 1 91.38 69 ASP A O 1
ATOM 553 N N . GLU A 1 70 ? -15.359 -11.094 -9.961 1 86.25 70 GLU A N 1
ATOM 554 C CA . GLU A 1 70 ? -15.312 -11.305 -11.406 1 86.25 70 GLU A CA 1
ATOM 555 C C . GLU A 1 70 ? -13.875 -11.328 -11.914 1 86.25 70 GLU A C 1
ATOM 557 O O . GLU A 1 70 ? -13.586 -11.945 -12.945 1 86.25 70 GLU A O 1
ATOM 562 N N . LEU A 1 71 ? -13.016 -10.742 -11.125 1 85.5 71 LEU A N 1
ATOM 563 C CA . LEU A 1 71 ? -11.609 -10.703 -11.531 1 85.5 71 LEU A CA 1
ATOM 564 C C . LEU A 1 71 ? -10.82 -11.812 -10.852 1 85.5 71 LEU A C 1
ATOM 566 O O . LEU A 1 71 ? -9.586 -11.836 -10.922 1 85.5 71 LEU A O 1
ATOM 570 N N . LYS A 1 72 ? -11.547 -12.711 -10.102 1 89.25 72 LYS A N 1
ATOM 571 C CA . LYS A 1 72 ? -10.953 -13.844 -9.398 1 89.25 72 LYS A CA 1
ATOM 572 C C . LYS A 1 72 ? -10.094 -13.383 -8.227 1 89.25 72 LYS A C 1
ATOM 574 O O . LYS A 1 72 ? -9.07 -13.992 -7.922 1 89.25 72 LYS A O 1
ATOM 579 N N . CYS A 1 73 ? -10.562 -12.273 -7.652 1 93 73 CYS A N 1
ATOM 580 C CA . CYS A 1 73 ? -9.945 -11.75 -6.438 1 93 73 CYS A CA 1
ATOM 581 C C . CYS A 1 73 ? -10.797 -12.078 -5.215 1 93 73 CYS A C 1
ATOM 583 O O . CYS A 1 73 ? -12 -12.32 -5.336 1 93 73 CYS A O 1
ATOM 585 N N . LEU A 1 74 ? -10.18 -12.07 -4.102 1 92.75 74 LEU A N 1
ATOM 586 C CA . LEU A 1 74 ? -10.906 -12.32 -2.863 1 92.75 74 LEU A CA 1
ATOM 587 C C . LEU A 1 74 ? -11.852 -11.172 -2.541 1 92.75 74 LEU A C 1
ATOM 589 O O . LEU A 1 74 ? -11.406 -10.078 -2.178 1 92.75 74 LEU A O 1
ATOM 593 N N . LYS A 1 75 ? -13.047 -11.461 -2.611 1 92.81 75 LYS A N 1
ATOM 594 C CA . LYS A 1 75 ? -14.094 -10.445 -2.494 1 92.81 75 LYS A CA 1
ATOM 595 C C . LYS A 1 75 ? -14.086 -9.812 -1.104 1 92.81 75 LYS A C 1
ATOM 597 O O . LYS A 1 75 ? -14.273 -8.602 -0.968 1 92.81 75 LYS A O 1
ATOM 602 N N . GLY A 1 76 ? -13.969 -10.602 -0.121 1 90.94 76 GLY A N 1
ATOM 603 C CA . GLY A 1 76 ? -13.977 -10.102 1.247 1 90.94 76 GLY A CA 1
ATOM 604 C C . GLY A 1 76 ? -12.898 -9.078 1.521 1 90.94 76 GLY A C 1
ATOM 605 O O . GLY A 1 76 ? -13.164 -8.031 2.123 1 90.94 76 GLY A O 1
ATOM 606 N N . LEU A 1 77 ? -11.75 -9.328 1.044 1 91.31 77 LEU A N 1
ATOM 607 C CA . LEU A 1 77 ? -10.633 -8.414 1.237 1 91.31 77 LEU A CA 1
ATOM 608 C C . LEU A 1 77 ? -10.828 -7.133 0.431 1 91.31 77 LEU A C 1
ATOM 610 O O . LEU A 1 77 ? -10.539 -6.035 0.917 1 91.31 77 LEU A O 1
ATOM 614 N N . ASN A 1 78 ? -11.32 -7.316 -0.777 1 93.25 78 ASN A N 1
ATOM 615 C CA . ASN A 1 78 ? -11.562 -6.133 -1.599 1 93.25 78 ASN A CA 1
ATOM 616 C C . ASN A 1 78 ? -12.703 -5.285 -1.037 1 93.25 78 ASN A C 1
ATOM 618 O O . ASN A 1 78 ? -12.656 -4.055 -1.117 1 93.25 78 ASN A O 1
ATOM 622 N N . ASN A 1 79 ? -13.664 -5.957 -0.425 1 93 79 ASN A N 1
ATOM 623 C CA . ASN A 1 79 ? -14.727 -5.215 0.243 1 93 79 ASN A CA 1
ATOM 624 C C . ASN A 1 79 ? -14.195 -4.406 1.422 1 93 79 ASN A C 1
ATOM 626 O O . ASN A 1 79 ? -14.609 -3.268 1.64 1 93 79 ASN A O 1
ATOM 630 N N . LEU A 1 80 ? -13.336 -4.945 2.115 1 91.19 80 LEU A N 1
ATOM 631 C CA . LEU A 1 80 ? -12.719 -4.254 3.24 1 91.19 80 LEU A CA 1
ATOM 632 C C . LEU A 1 80 ? -11.914 -3.049 2.766 1 91.19 80 LEU A C 1
ATOM 634 O O . LEU A 1 80 ? -12 -1.969 3.355 1 91.19 80 LEU A O 1
ATOM 638 N N . ALA A 1 81 ? -11.094 -3.26 1.762 1 93.5 81 ALA A N 1
ATOM 639 C CA . ALA A 1 81 ? -10.312 -2.164 1.191 1 93.5 81 ALA A CA 1
ATOM 640 C C . ALA A 1 81 ? -11.219 -1.034 0.717 1 93.5 81 ALA A C 1
ATOM 642 O O . ALA A 1 81 ? -10.93 0.142 0.949 1 93.5 81 ALA A O 1
ATOM 643 N N . MET A 1 82 ? -12.305 -1.395 0.125 1 94.75 82 MET A N 1
ATOM 644 C CA . MET A 1 82 ? -13.242 -0.397 -0.392 1 94.75 82 MET A CA 1
ATOM 645 C C . MET A 1 82 ? -13.922 0.355 0.748 1 94.75 82 MET A C 1
ATOM 647 O O . MET A 1 82 ? -14.109 1.57 0.669 1 94.75 82 MET A O 1
ATOM 651 N N . LEU A 1 83 ? -14.281 -0.399 1.742 1 94.25 83 LEU A N 1
ATOM 652 C CA . LEU A 1 83 ? -14.875 0.249 2.906 1 94.25 83 LEU A CA 1
ATOM 653 C C . LEU A 1 83 ? -13.922 1.283 3.496 1 94.25 83 LEU A C 1
ATOM 655 O O . LEU A 1 83 ? -14.328 2.406 3.803 1 94.25 83 LEU A O 1
ATOM 659 N N . HIS A 1 84 ? -12.727 0.889 3.658 1 93.75 84 HIS A N 1
ATOM 660 C CA . HIS A 1 84 ? -11.719 1.823 4.137 1 93.75 84 HIS A CA 1
ATOM 661 C C . HIS A 1 84 ? -11.609 3.039 3.225 1 93.75 84 HIS A C 1
ATOM 663 O O . HIS A 1 84 ? -11.648 4.18 3.695 1 93.75 84 HIS A O 1
ATOM 669 N N . ASN A 1 85 ? -11.461 2.795 1.956 1 95.88 85 ASN A N 1
ATOM 670 C CA . ASN A 1 85 ? -11.266 3.869 0.987 1 95.88 85 ASN A CA 1
ATOM 671 C C . ASN A 1 85 ? -12.453 4.836 0.978 1 95.88 85 ASN A C 1
ATOM 673 O O . ASN A 1 85 ? -12.266 6.047 0.863 1 95.88 85 ASN A O 1
ATOM 677 N N . ASP A 1 86 ? -13.617 4.277 1.105 1 96.44 86 ASP A N 1
ATOM 678 C CA . ASP A 1 86 ? -14.805 5.117 1.146 1 96.44 86 ASP A CA 1
ATOM 679 C C . ASP A 1 86 ? -14.797 6.023 2.375 1 96.44 86 ASP A C 1
ATOM 681 O O . ASP A 1 86 ? -15.078 7.219 2.271 1 96.44 86 ASP A O 1
ATOM 685 N N . ASN A 1 87 ? -14.523 5.445 3.5 1 96.62 87 ASN A N 1
ATOM 686 C CA . ASN A 1 87 ? -14.438 6.227 4.73 1 96.62 87 ASN A CA 1
ATOM 687 C C . ASN A 1 87 ? -13.352 7.301 4.641 1 96.62 87 ASN A C 1
ATOM 689 O O . ASN A 1 87 ? -13.555 8.43 5.086 1 96.62 87 ASN A O 1
ATOM 693 N N . LEU A 1 88 ? -12.242 6.957 4.105 1 96.69 88 LEU A N 1
ATOM 694 C CA . LEU A 1 88 ? -11.117 7.871 3.961 1 96.69 88 LEU A CA 1
ATOM 695 C C . LEU A 1 88 ? -11.484 9.047 3.062 1 96.69 88 LEU A C 1
ATOM 697 O O . LEU A 1 88 ? -11.195 10.203 3.395 1 96.69 88 LEU A O 1
ATOM 701 N N . GLN A 1 89 ? -12.109 8.766 1.951 1 96.94 89 GLN A N 1
ATOM 702 C CA . GLN A 1 89 ? -12.5 9.828 1.026 1 96.94 89 GLN A CA 1
ATOM 703 C C . GLN A 1 89 ? -13.492 10.789 1.678 1 96.94 89 GLN A C 1
ATOM 705 O O . GLN A 1 89 ? -13.414 12 1.465 1 96.94 89 GLN A O 1
ATOM 710 N N . ARG A 1 90 ? -14.391 10.258 2.453 1 97.44 90 ARG A N 1
ATOM 711 C CA . ARG A 1 90 ? -15.336 11.109 3.168 1 97.44 90 ARG A CA 1
ATOM 712 C C . ARG A 1 90 ? -14.617 12.008 4.168 1 97.44 90 ARG A C 1
ATOM 714 O O . ARG A 1 90 ? -14.914 13.203 4.266 1 97.44 90 ARG A O 1
ATOM 721 N N . ALA A 1 91 ? -13.719 11.43 4.879 1 96.81 91 ALA A N 1
ATOM 722 C CA . ALA A 1 91 ? -12.945 12.203 5.848 1 96.81 91 ALA A CA 1
ATOM 723 C C . ALA A 1 91 ? -12.148 13.305 5.156 1 96.81 91 ALA A C 1
ATOM 725 O O . ALA A 1 91 ? -12.086 14.438 5.645 1 96.81 91 ALA A O 1
ATOM 726 N N . LEU A 1 92 ? -11.531 12.984 4.031 1 96.94 92 LEU A N 1
ATOM 727 C CA . LEU A 1 92 ? -10.703 13.953 3.316 1 96.94 92 LEU A CA 1
ATOM 728 C C . LEU A 1 92 ? -11.562 15.062 2.711 1 96.94 92 LEU A C 1
ATOM 730 O O . LEU A 1 92 ? -11.117 16.203 2.6 1 96.94 92 LEU A O 1
ATOM 734 N N . LYS A 1 93 ? -12.766 14.68 2.289 1 97.25 93 LYS A N 1
ATOM 735 C CA . LYS A 1 93 ? -13.703 15.703 1.811 1 97.25 93 LYS A CA 1
ATOM 736 C C . LYS A 1 93 ? -13.969 16.75 2.887 1 97.25 93 LYS A C 1
ATOM 738 O O . LYS A 1 93 ? -13.977 17.953 2.605 1 97.25 93 LYS A O 1
ATOM 743 N N . GLN A 1 94 ? -14.18 16.312 4.055 1 96.88 94 GLN A N 1
ATOM 744 C CA . GLN A 1 94 ? -14.406 17.234 5.168 1 96.88 94 GLN A CA 1
ATOM 745 C C . GLN A 1 94 ? -13.156 18.062 5.453 1 96.88 94 GLN A C 1
ATOM 747 O O . GLN A 1 94 ? -13.25 19.25 5.727 1 96.88 94 GLN A O 1
ATOM 752 N N . LEU A 1 95 ? -12.008 17.453 5.43 1 96.25 95 LEU A N 1
ATOM 753 C CA . LEU A 1 95 ? -10.75 18.156 5.656 1 96.25 95 LEU A CA 1
ATOM 754 C C . LEU A 1 95 ? -10.555 19.266 4.621 1 96.25 95 LEU A C 1
ATOM 756 O O . LEU A 1 95 ? -10.062 20.344 4.949 1 96.25 95 LEU A O 1
ATOM 760 N N . ARG A 1 96 ? -10.93 18.969 3.396 1 96.44 96 ARG A N 1
ATOM 761 C CA . ARG A 1 96 ? -10.805 19.953 2.326 1 96.44 96 ARG A CA 1
ATOM 762 C C . ARG A 1 96 ? -11.68 21.172 2.602 1 96.44 96 ARG A C 1
ATOM 764 O O . ARG A 1 96 ? -11.305 22.297 2.273 1 96.44 96 ARG A O 1
ATOM 771 N N . LYS A 1 97 ? -12.805 20.953 3.184 1 97.31 97 LYS A N 1
ATOM 772 C CA . LYS A 1 97 ? -13.68 22.047 3.557 1 97.31 97 LYS A CA 1
ATOM 773 C C . LYS A 1 97 ? -13.055 22.891 4.676 1 97.31 97 LYS A C 1
ATOM 775 O O . LYS A 1 97 ? -13.203 24.109 4.691 1 97.31 97 LYS A O 1
ATOM 780 N N . GLU A 1 98 ? -12.414 22.25 5.496 1 96.31 98 GLU A N 1
ATOM 781 C CA . GLU A 1 98 ? -11.805 22.922 6.641 1 96.31 98 GLU A CA 1
ATOM 782 C C . GLU A 1 98 ? -10.555 23.688 6.23 1 96.31 98 GLU A C 1
ATOM 784 O O . GLU A 1 98 ? -10.227 24.719 6.828 1 96.31 98 GLU A O 1
ATOM 789 N N . TYR A 1 99 ? -9.859 23.141 5.203 1 95.81 99 TYR A N 1
ATOM 790 C CA . TYR A 1 99 ? -8.617 23.75 4.738 1 95.81 99 TYR A CA 1
ATOM 791 C C . TYR A 1 99 ? -8.672 24.016 3.238 1 95.81 99 TYR A C 1
ATOM 793 O O . TYR A 1 99 ? -7.926 23.406 2.465 1 95.81 99 TYR A O 1
ATOM 801 N N . PRO A 1 100 ? -9.406 24.969 2.857 1 94.44 100 PRO A N 1
ATOM 802 C CA . PRO A 1 100 ? -9.641 25.219 1.432 1 94.44 100 PRO A CA 1
ATOM 803 C C . PRO A 1 100 ? -8.383 25.672 0.694 1 94.44 100 PRO A C 1
ATOM 805 O O . PRO A 1 100 ? -8.312 25.578 -0.534 1 94.44 100 PRO A O 1
ATOM 808 N N . ASP A 1 101 ? -7.352 26.125 1.406 1 92.69 101 ASP A N 1
ATOM 809 C CA . ASP A 1 101 ? -6.148 26.656 0.764 1 92.69 101 ASP A CA 1
ATOM 810 C C . ASP A 1 101 ? -5.082 25.562 0.636 1 92.69 101 ASP A C 1
ATOM 812 O O . ASP A 1 101 ? -4.027 25.797 0.041 1 92.69 101 ASP A O 1
ATOM 816 N N . VAL A 1 102 ? -5.344 24.438 1.28 1 91.81 102 VAL A N 1
ATOM 817 C CA . VAL A 1 102 ? -4.406 23.328 1.241 1 91.81 102 VAL A CA 1
ATOM 818 C C . VAL A 1 102 ? -4.84 22.328 0.178 1 91.81 102 VAL A C 1
ATOM 820 O O . VAL A 1 102 ? -6.031 22.031 0.041 1 91.81 102 VAL A O 1
ATOM 823 N N . THR A 1 103 ? -3.855 21.812 -0.543 1 90.12 103 THR A N 1
ATOM 824 C CA . THR A 1 103 ? -4.137 20.766 -1.528 1 90.12 103 THR A CA 1
ATOM 825 C C . THR A 1 103 ? -4.066 19.391 -0.889 1 90.12 103 THR A C 1
ATOM 827 O O . THR A 1 103 ? -2.992 18.938 -0.487 1 90.12 103 THR A O 1
ATOM 830 N N . ILE A 1 104 ? -5.203 18.781 -0.749 1 92 104 ILE A N 1
ATOM 831 C CA . ILE A 1 104 ? -5.289 17.422 -0.232 1 92 104 ILE A CA 1
ATOM 832 C C . ILE A 1 104 ? -5.676 16.469 -1.358 1 92 104 ILE A C 1
ATOM 834 O O . ILE A 1 104 ? -6.777 16.562 -1.908 1 92 104 ILE A O 1
ATOM 838 N N . VAL A 1 105 ? -4.789 15.555 -1.679 1 90.62 105 VAL A N 1
ATOM 839 C CA . VAL A 1 105 ? -5 14.648 -2.805 1 90.62 105 VAL A CA 1
ATOM 840 C C . VAL A 1 105 ? -5.215 13.227 -2.291 1 90.62 105 VAL A C 1
ATOM 842 O O . VAL A 1 105 ? -4.422 12.719 -1.496 1 90.62 105 VAL A O 1
ATOM 845 N N . TYR A 1 106 ? -6.324 12.672 -2.699 1 93.5 106 TYR A N 1
ATOM 846 C CA . TYR A 1 106 ? -6.555 11.242 -2.482 1 93.5 106 TYR A CA 1
ATOM 847 C C . TYR A 1 106 ? -5.957 10.422 -3.615 1 93.5 106 TYR A C 1
ATOM 849 O O . TYR A 1 106 ? -6.332 10.586 -4.777 1 93.5 106 TYR A O 1
ATOM 857 N N . ALA A 1 107 ? -5.004 9.562 -3.293 1 91.19 107 ALA A N 1
ATOM 858 C CA . ALA A 1 107 ? -4.406 8.688 -4.297 1 91.19 107 ALA A CA 1
ATOM 859 C C . ALA A 1 107 ? -5.195 7.383 -4.426 1 91.19 107 ALA A C 1
ATOM 861 O O . ALA A 1 107 ? -5.074 6.492 -3.584 1 91.19 107 ALA A O 1
ATOM 862 N N . ASP A 1 108 ? -5.902 7.238 -5.535 1 91 108 ASP A N 1
ATOM 863 C CA . ASP A 1 108 ? -6.812 6.117 -5.754 1 91 108 ASP A CA 1
ATOM 864 C C . ASP A 1 108 ? -6.102 4.965 -6.461 1 91 108 ASP A C 1
ATOM 866 O O . ASP A 1 108 ? -6.363 4.695 -7.637 1 91 108 ASP A O 1
ATOM 870 N N . TYR A 1 109 ? -5.418 4.258 -5.707 1 88.56 109 TYR A N 1
ATOM 871 C CA . TYR A 1 109 ? -4.684 3.131 -6.266 1 88.56 109 TYR A CA 1
ATOM 872 C C . TYR A 1 109 ? -5.609 1.947 -6.523 1 88.56 109 TYR A C 1
ATOM 874 O O . TYR A 1 109 ? -5.293 1.069 -7.328 1 88.56 109 TYR A O 1
ATOM 882 N N . TYR A 1 110 ? -6.691 1.925 -5.848 1 91.38 110 TYR A N 1
ATOM 883 C CA . TYR A 1 110 ? -7.633 0.83 -6.047 1 91.38 110 TYR A CA 1
ATOM 884 C C . TYR A 1 110 ? -8.141 0.799 -7.484 1 91.38 110 TYR A C 1
ATOM 886 O O . TYR A 1 110 ? -8.008 -0.213 -8.172 1 91.38 110 TYR A O 1
ATOM 894 N N . THR A 1 111 ? -8.664 1.923 -7.953 1 89.38 111 THR A N 1
ATOM 895 C CA . THR A 1 111 ? -9.211 2.023 -9.297 1 89.38 111 THR A CA 1
ATOM 896 C C . THR A 1 111 ? -8.117 1.845 -10.344 1 89.38 111 THR A C 1
ATOM 898 O O . THR A 1 111 ? -8.336 1.208 -11.383 1 89.38 111 THR A O 1
ATOM 901 N N . ALA A 1 112 ? -6.973 2.373 -10.055 1 83.81 112 ALA A N 1
ATOM 902 C CA . ALA A 1 112 ? -5.863 2.252 -10.992 1 83.81 112 ALA A CA 1
ATOM 903 C C . ALA A 1 112 ? -5.484 0.79 -11.211 1 83.81 112 ALA A C 1
ATOM 905 O O . ALA A 1 112 ? -5.32 0.35 -12.352 1 83.81 112 ALA A O 1
ATOM 906 N N . LEU A 1 113 ? -5.391 0.017 -10.133 1 87.06 113 LEU A N 1
ATOM 907 C CA . LEU A 1 113 ? -5.004 -1.386 -10.25 1 87.06 113 LEU A CA 1
ATOM 908 C C . LEU A 1 113 ? -6.121 -2.205 -10.891 1 87.06 113 LEU A C 1
ATOM 910 O O . LEU A 1 113 ? -5.855 -3.098 -11.703 1 87.06 113 LEU A O 1
ATOM 914 N N . GLN A 1 114 ? -7.301 -1.873 -10.586 1 85.31 114 GLN A N 1
ATOM 915 C CA . GLN A 1 114 ? -8.414 -2.57 -11.211 1 85.31 114 GLN A CA 1
ATOM 916 C C . GLN A 1 114 ? -8.422 -2.355 -12.727 1 85.31 114 GLN A C 1
ATOM 918 O O . GLN A 1 114 ? -8.734 -3.271 -13.484 1 85.31 114 GLN A O 1
ATOM 923 N N . TRP A 1 115 ? -8.156 -1.15 -13.047 1 82.62 115 TRP A N 1
ATOM 924 C CA . TRP A 1 115 ? -8.078 -0.844 -14.469 1 82.62 115 TRP A CA 1
ATOM 925 C C . TRP A 1 115 ? -7.008 -1.687 -15.148 1 82.62 115 TRP A C 1
ATOM 927 O O . TRP A 1 115 ? -7.246 -2.26 -16.219 1 82.62 115 TRP A O 1
ATOM 937 N N . VAL A 1 116 ? -5.922 -1.826 -14.555 1 78.19 116 VAL A N 1
ATOM 938 C CA . VAL A 1 116 ? -4.824 -2.609 -15.109 1 78.19 116 VAL A CA 1
ATOM 939 C C . VAL A 1 116 ? -5.223 -4.082 -15.18 1 78.19 116 VAL A C 1
ATOM 941 O O . VAL A 1 116 ? -4.969 -4.75 -16.188 1 78.19 116 VAL A O 1
ATO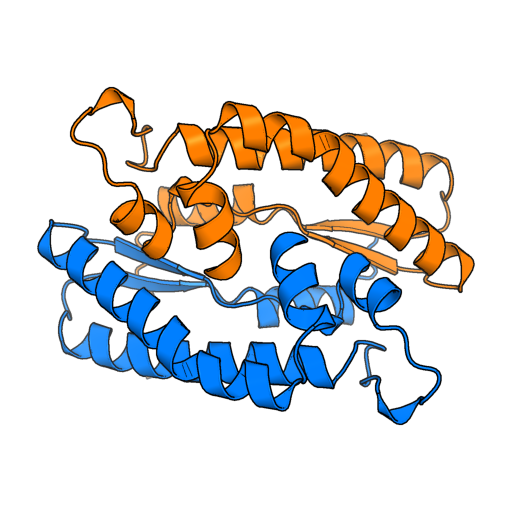M 944 N N . LEU A 1 117 ? -5.84 -4.551 -14.172 1 81.62 117 LEU A N 1
ATOM 945 C CA . LEU A 1 117 ? -6.25 -5.949 -14.109 1 81.62 117 LEU A CA 1
ATOM 946 C C . LEU A 1 117 ? -7.301 -6.254 -15.172 1 81.62 117 LEU A C 1
ATOM 948 O O . LEU A 1 117 ? -7.32 -7.348 -15.734 1 81.62 117 LEU A O 1
ATOM 952 N N . SER A 1 118 ? -8.039 -5.18 -15.359 1 78.44 118 SER A N 1
ATOM 953 C CA . SER A 1 118 ? -9.133 -5.383 -16.297 1 78.44 118 SER A CA 1
ATOM 954 C C . SER A 1 118 ? -8.68 -5.184 -17.734 1 78.44 118 SER A C 1
ATOM 956 O O . SER A 1 118 ? -9.32 -5.672 -18.672 1 78.44 118 SER A O 1
ATOM 958 N N . HIS A 1 119 ? -7.688 -4.34 -17.984 1 71.69 119 HIS A N 1
ATOM 959 C CA . HIS A 1 119 ? -7.266 -4.008 -19.344 1 71.69 119 HIS A CA 1
ATOM 960 C C . HIS A 1 119 ? -5.914 -4.633 -19.672 1 71.69 119 HIS A C 1
ATOM 962 O O . HIS A 1 119 ? -5.465 -4.594 -20.812 1 71.69 119 HIS A O 1
ATOM 968 N N . ALA A 1 120 ? -5.121 -4.652 -18.688 1 53.62 120 ALA A N 1
ATOM 969 C CA . ALA A 1 120 ? -3.781 -5.152 -19 1 53.62 120 ALA A CA 1
ATOM 970 C C . ALA A 1 120 ? -3.848 -6.402 -19.875 1 53.62 120 ALA A C 1
ATOM 972 O O . ALA A 1 120 ? -4.445 -7.406 -19.484 1 53.62 120 ALA A O 1
ATOM 973 N N . PRO A 1 121 ? -4.074 -6.379 -21.156 1 43.28 121 PRO A N 1
ATOM 974 C CA . PRO A 1 121 ? -3.104 -7.344 -21.672 1 43.28 121 PRO A CA 1
ATOM 975 C C . PRO A 1 121 ? -1.715 -7.18 -21.062 1 43.28 121 PRO A C 1
ATOM 977 O O . PRO A 1 121 ? -1.127 -6.098 -21.141 1 43.28 121 PRO A O 1
ATOM 980 N N . LEU A 1 122 ? -1.583 -7.309 -19.891 1 40.03 122 LEU A N 1
ATOM 981 C CA . LEU A 1 122 ? -0.288 -6.977 -19.312 1 40.03 122 LEU A CA 1
ATOM 982 C C . LEU A 1 122 ? 0.838 -7.234 -20.312 1 40.03 122 LEU A C 1
ATOM 984 O O . LEU A 1 122 ? 1.495 -8.273 -20.25 1 40.03 122 LEU A O 1
ATOM 988 N N . GLY A 1 123 ? 0.626 -7.207 -21.641 1 34.12 123 GLY A N 1
ATOM 989 C CA . GLY A 1 123 ? 1.848 -7.191 -22.422 1 34.12 123 GLY A CA 1
ATOM 990 C C . GLY A 1 123 ? 2.844 -6.145 -21.969 1 34.12 123 GLY A C 1
ATOM 991 O O . GLY A 1 123 ? 2.578 -4.945 -22.047 1 34.12 123 GLY A O 1
ATOM 992 N N . PHE A 1 124 ? 3.393 -6.129 -20.719 1 35.97 124 PHE A N 1
ATOM 993 C CA . PHE A 1 124 ? 4.648 -5.402 -20.594 1 35.97 124 PHE A CA 1
ATOM 994 C C . PHE A 1 124 ? 5.414 -5.406 -21.906 1 35.97 124 PHE A C 1
ATOM 996 O O . PHE A 1 124 ? 5.746 -6.469 -22.438 1 35.97 124 PHE A O 1
ATOM 1003 N N . GLU A 1 125 ? 5.066 -4.801 -22.984 1 34.0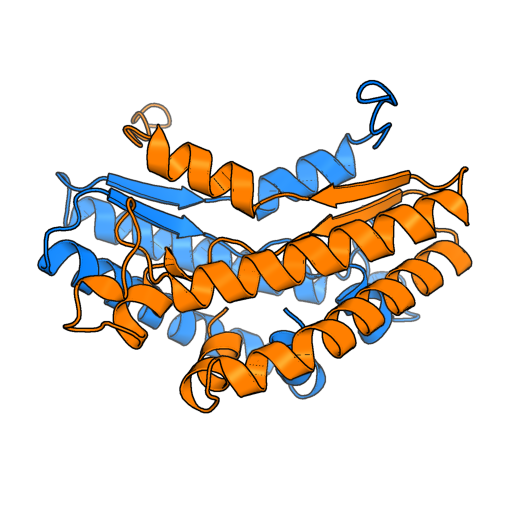3 125 GLU A N 1
ATOM 1004 C CA . GLU A 1 125 ? 5.992 -4.617 -24.094 1 34.03 125 GLU A CA 1
ATOM 1005 C C . GLU A 1 125 ? 7.438 -4.57 -23.609 1 34.03 125 GLU A C 1
ATOM 1007 O O . GLU A 1 125 ? 7.707 -4.113 -22.484 1 34.03 125 GLU A O 1
ATOM 1012 N N . GLU A 1 126 ? 8.438 -5.43 -24.234 1 30.86 126 GLU A N 1
ATOM 1013 C CA . GLU A 1 126 ? 9.867 -5.621 -24.5 1 30.86 126 GLU A CA 1
ATOM 1014 C C . GLU A 1 126 ? 10.602 -4.285 -24.531 1 30.86 126 GLU A C 1
ATOM 1016 O O . GLU A 1 126 ? 11.836 -4.25 -24.5 1 30.86 126 GLU A O 1
ATOM 1021 N N . LYS A 1 127 ? 9.961 -3.141 -24.812 1 30.61 127 LYS A N 1
ATOM 1022 C CA . LYS A 1 127 ? 10.984 -2.287 -25.406 1 30.61 127 LYS A CA 1
ATOM 1023 C C . LYS A 1 127 ? 12.07 -1.946 -24.391 1 30.61 127 LYS A C 1
ATOM 1025 O O . LYS A 1 127 ? 13 -1.192 -24.688 1 30.61 127 LYS A O 1
ATOM 1030 N N . SER A 1 128 ? 12.18 -1.835 -22.984 1 26.48 128 SER A N 1
ATOM 1031 C CA . SER A 1 128 ? 13.578 -1.502 -22.719 1 26.48 128 SER A CA 1
ATOM 1032 C C . SER A 1 128 ? 14.484 -2.695 -22.969 1 26.48 128 SER A C 1
ATOM 1034 O O . SER A 1 128 ? 15.648 -2.699 -22.562 1 26.48 128 SER A O 1
ATOM 1036 N N . LEU A 1 129 ? 14.125 -3.773 -23.75 1 20.52 129 LEU A N 1
ATOM 1037 C CA . LEU A 1 129 ? 15.336 -4.223 -24.422 1 20.52 129 LEU A CA 1
ATOM 1038 C C . LEU A 1 129 ? 15.773 -3.205 -25.484 1 20.52 129 LEU A C 1
ATOM 1040 O O . LEU A 1 129 ? 14.938 -2.584 -26.141 1 20.52 129 LEU A O 1
ATOM 1044 N N . MET B 1 1 ? -1.734 -0.37 6.145 1 37.25 1 MET B N 1
ATOM 1045 C CA . MET B 1 1 ? -0.707 0.653 6.312 1 37.25 1 MET B CA 1
ATOM 1046 C C . MET B 1 1 ? -0.369 0.844 7.789 1 37.25 1 MET B C 1
ATOM 1048 O O . MET B 1 1 ? 0.805 0.91 8.156 1 37.25 1 MET B O 1
ATOM 1052 N N . THR B 1 2 ? -1.435 1.037 8.633 1 42.62 2 THR B N 1
ATOM 1053 C CA . THR B 1 2 ? -1.189 1.28 10.047 1 42.62 2 THR B CA 1
ATOM 1054 C C . THR B 1 2 ? -0.505 0.078 10.695 1 42.62 2 THR B C 1
ATOM 1056 O O . THR B 1 2 ? 0.37 0.24 11.547 1 42.62 2 THR B O 1
ATOM 1059 N N . ILE B 1 3 ? -0.923 -0.991 10.227 1 42.75 3 ILE B N 1
ATOM 1060 C CA . ILE B 1 3 ? -0.374 -2.191 10.844 1 42.75 3 ILE B CA 1
ATOM 1061 C C . ILE B 1 3 ? 1.142 -2.221 10.664 1 42.75 3 ILE B C 1
ATOM 1063 O O . ILE B 1 3 ? 1.878 -2.584 11.586 1 42.75 3 ILE B O 1
ATOM 1067 N N . THR B 1 4 ? 1.451 -1.72 9.484 1 51.41 4 THR B N 1
ATOM 1068 C CA . THR B 1 4 ? 2.889 -1.648 9.242 1 51.41 4 THR B CA 1
ATOM 1069 C C . THR B 1 4 ? 3.551 -0.671 10.211 1 51.41 4 THR B C 1
ATOM 1071 O O . THR B 1 4 ? 4.699 -0.867 10.609 1 51.41 4 THR B O 1
ATOM 1074 N N . MET B 1 5 ? 2.59 0.133 10.766 1 47.12 5 MET B N 1
ATOM 1075 C CA . MET B 1 5 ? 3.143 1.171 11.625 1 47.12 5 MET B CA 1
ATOM 1076 C C . MET B 1 5 ? 3.736 0.563 12.898 1 47.12 5 MET B C 1
ATOM 1078 O O . MET B 1 5 ? 4.812 0.965 13.336 1 47.12 5 MET B O 1
ATOM 1082 N N . HIS B 1 6 ? 2.885 -0.273 13.406 1 47.69 6 HIS B N 1
ATOM 1083 C CA . HIS B 1 6 ? 3.383 -0.836 14.656 1 47.69 6 HIS B CA 1
ATOM 1084 C C . HIS B 1 6 ? 4.711 -1.552 14.445 1 47.69 6 HIS B C 1
ATOM 1086 O O . HIS B 1 6 ? 5.609 -1.465 15.289 1 47.69 6 HIS B O 1
ATOM 1092 N N . TYR B 1 7 ? 4.766 -2.158 13.383 1 51.47 7 TYR B N 1
ATOM 1093 C CA . TYR B 1 7 ? 6 -2.869 13.078 1 51.47 7 TYR B CA 1
ATOM 1094 C C . TYR B 1 7 ? 7.176 -1.903 12.977 1 51.47 7 TYR B C 1
ATOM 1096 O O . TYR B 1 7 ? 8.25 -2.162 13.523 1 51.47 7 TYR B O 1
ATOM 1104 N N . PHE B 1 8 ? 6.957 -0.796 12.422 1 53.97 8 PHE B N 1
ATOM 1105 C CA . PHE B 1 8 ? 8.055 0.131 12.172 1 53.97 8 PHE B CA 1
ATOM 1106 C C . PHE B 1 8 ? 8.391 0.926 13.422 1 53.97 8 PHE B C 1
ATOM 1108 O O . PHE B 1 8 ? 9.531 1.351 13.609 1 53.97 8 PHE B O 1
ATOM 1115 N N . LYS B 1 9 ? 7.348 1.046 14.234 1 53.97 9 LYS B N 1
ATOM 1116 C CA . LYS B 1 9 ? 7.645 1.789 15.461 1 53.97 9 LYS B CA 1
ATOM 1117 C C . LYS B 1 9 ? 8.562 0.987 16.375 1 53.97 9 LYS B C 1
ATOM 1119 O O . LYS B 1 9 ? 9.406 1.557 17.078 1 53.97 9 LYS B O 1
ATOM 1124 N N . GLU B 1 10 ? 8.352 -0.315 16.344 1 53.25 10 GLU B N 1
ATOM 1125 C CA . GLU B 1 10 ? 9.055 -1.104 17.359 1 53.25 10 GLU B CA 1
ATOM 1126 C C . GLU B 1 10 ? 10.43 -1.542 16.859 1 53.25 10 GLU B C 1
ATOM 1128 O O . GLU B 1 10 ? 11.266 -2.004 17.641 1 53.25 10 GLU B O 1
ATOM 1133 N N . LYS B 1 11 ? 10.57 -1.501 15.578 1 58.84 11 LYS B N 1
ATOM 1134 C CA . LYS B 1 11 ? 11.844 -2.027 15.102 1 58.84 11 LYS B CA 1
ATOM 1135 C C . LYS B 1 11 ? 12.703 -0.921 14.492 1 58.84 11 LYS B C 1
ATOM 1137 O O . LYS B 1 11 ? 12.18 0.088 14.023 1 58.84 11 LYS B O 1
ATOM 1142 N N . THR B 1 12 ? 13.984 -1.093 14.727 1 62.22 12 THR B N 1
ATOM 1143 C CA . THR B 1 12 ? 14.922 -0.213 14.039 1 62.22 12 THR B CA 1
ATOM 1144 C C . THR B 1 12 ? 14.883 -0.441 12.531 1 62.22 12 THR B C 1
ATOM 1146 O O . THR B 1 12 ? 14.398 -1.478 12.07 1 62.22 12 THR B O 1
ATOM 1149 N N . ILE B 1 13 ? 15.242 0.498 11.781 1 67.38 13 ILE B N 1
ATOM 1150 C CA . ILE B 1 13 ? 15.32 0.424 10.328 1 67.38 13 ILE B CA 1
ATOM 1151 C C . ILE B 1 13 ? 16.172 -0.773 9.914 1 67.38 13 ILE B C 1
ATOM 1153 O O . ILE B 1 13 ? 15.844 -1.493 8.977 1 67.38 13 ILE B O 1
ATOM 1157 N N . ALA B 1 14 ? 17.141 -1.028 10.766 1 66 14 ALA B N 1
ATOM 1158 C CA . ALA B 1 14 ? 18.047 -2.133 10.461 1 66 14 ALA B CA 1
ATOM 1159 C C . ALA B 1 14 ? 17.344 -3.479 10.617 1 66 14 ALA B C 1
ATOM 1161 O O . ALA B 1 14 ? 17.531 -4.387 9.805 1 66 14 ALA B O 1
ATOM 1162 N N . GLU B 1 15 ? 16.609 -3.631 11.602 1 71.5 15 GLU B N 1
ATOM 1163 C CA . GLU B 1 15 ? 15.867 -4.863 11.836 1 71.5 15 GLU B CA 1
ATOM 1164 C C . GLU B 1 15 ? 14.844 -5.102 10.734 1 71.5 15 GLU B C 1
ATOM 1166 O O . GLU B 1 15 ? 14.688 -6.23 10.258 1 71.5 15 GLU B O 1
ATOM 1171 N N . VAL B 1 16 ? 14.352 -4.062 10.289 1 71.5 16 VAL B N 1
ATOM 1172 C CA . VAL B 1 16 ? 13.336 -4.164 9.25 1 71.5 16 VAL B CA 1
ATOM 1173 C C . VAL B 1 16 ? 13.984 -4.547 7.926 1 71.5 16 VAL B C 1
ATOM 1175 O O . VAL B 1 16 ? 13.453 -5.367 7.18 1 71.5 16 VAL B O 1
ATOM 1178 N N . GLN B 1 17 ? 15.148 -4.09 7.758 1 79.06 17 GLN B N 1
ATOM 1179 C CA . GLN B 1 17 ? 15.883 -4.383 6.531 1 79.06 17 GLN B CA 1
ATOM 1180 C C . GLN B 1 17 ? 16.188 -5.871 6.418 1 79.06 17 GLN B C 1
ATOM 1182 O O . GLN B 1 17 ? 16.188 -6.43 5.316 1 79.06 17 GLN B O 1
ATOM 1187 N N . SER B 1 18 ? 16.359 -6.508 7.547 1 81.69 18 SER B N 1
ATOM 1188 C CA . SER B 1 18 ? 16.719 -7.922 7.547 1 81.69 18 SER B CA 1
ATOM 1189 C C . SER B 1 18 ? 15.523 -8.789 7.145 1 81.69 18 SER B C 1
ATOM 1191 O O . SER B 1 18 ? 15.703 -9.945 6.75 1 81.69 18 SER B O 1
ATOM 1193 N N . TYR B 1 19 ? 14.398 -8.18 7.172 1 84.06 19 TYR B N 1
ATOM 1194 C CA . TYR B 1 19 ? 13.195 -8.93 6.832 1 84.06 19 TYR B CA 1
ATOM 1195 C C . TYR B 1 19 ? 12.844 -8.758 5.359 1 84.06 19 TYR B C 1
ATOM 1197 O O . TYR B 1 19 ? 12 -9.477 4.824 1 84.06 19 TYR B O 1
ATOM 1205 N N . VAL B 1 20 ? 13.531 -7.871 4.684 1 87.94 20 VAL B N 1
ATOM 1206 C CA . VAL B 1 20 ? 13.172 -7.531 3.309 1 87.94 20 VAL B CA 1
ATOM 1207 C C . VAL B 1 20 ? 13.305 -8.766 2.422 1 87.94 20 VAL B C 1
ATOM 1209 O O . VAL B 1 20 ? 12.359 -9.133 1.715 1 87.94 20 VAL B O 1
ATOM 1212 N N . PRO B 1 21 ? 14.445 -9.539 2.535 1 89.81 21 PRO B N 1
ATOM 1213 C CA . PRO B 1 21 ? 14.539 -10.727 1.686 1 89.81 21 PRO B CA 1
ATOM 1214 C C . PRO B 1 21 ? 13.461 -11.758 1.991 1 89.81 21 PRO B C 1
ATOM 1216 O O . PRO B 1 21 ? 12.977 -12.438 1.083 1 89.81 21 PRO B O 1
ATOM 1219 N N . TYR B 1 22 ? 13.164 -11.875 3.215 1 89.62 22 TYR B N 1
ATOM 1220 C CA . TYR B 1 22 ? 12.133 -12.82 3.619 1 89.62 22 TYR B CA 1
ATOM 1221 C C . TYR B 1 22 ? 10.781 -12.453 3.012 1 89.62 22 TYR B C 1
ATOM 1223 O O . TYR B 1 22 ? 10.086 -13.312 2.467 1 89.62 22 TYR B O 1
ATOM 1231 N N . ILE B 1 23 ? 10.445 -11.172 3.066 1 88.38 23 ILE B N 1
ATOM 1232 C CA . ILE B 1 23 ? 9.18 -10.695 2.525 1 88.38 23 ILE B CA 1
ATOM 1233 C C . ILE B 1 23 ? 9.156 -10.875 1.01 1 88.38 23 ILE B C 1
ATOM 1235 O O . ILE B 1 23 ? 8.172 -11.352 0.447 1 88.38 23 ILE B O 1
ATOM 1239 N N . VAL B 1 24 ? 10.188 -10.555 0.361 1 94.06 24 VAL B N 1
ATOM 1240 C CA . VAL B 1 24 ? 10.297 -10.672 -1.09 1 94.06 24 VAL B CA 1
ATOM 1241 C C . VAL B 1 24 ? 10.156 -12.141 -1.498 1 94.06 24 VAL B C 1
ATOM 1243 O O . VAL B 1 24 ? 9.477 -12.461 -2.477 1 94.06 24 VAL B O 1
ATOM 1246 N N . GLN B 1 25 ? 10.75 -13.008 -0.729 1 94.62 25 GLN B N 1
ATOM 1247 C CA . GLN B 1 25 ? 10.648 -14.43 -1.029 1 94.62 25 GLN B CA 1
ATOM 1248 C C . GLN B 1 25 ? 9.211 -14.914 -0.903 1 94.62 25 GLN B C 1
ATOM 1250 O O . GLN B 1 25 ? 8.75 -15.734 -1.707 1 94.62 25 GLN B O 1
ATOM 1255 N N . LYS B 1 26 ? 8.547 -14.453 0.083 1 92.31 26 LYS B N 1
ATOM 1256 C CA . LYS B 1 26 ? 7.148 -14.828 0.255 1 92.31 26 LYS B CA 1
ATOM 1257 C C . LYS B 1 26 ? 6.309 -14.383 -0.938 1 92.31 26 LYS B C 1
ATOM 1259 O O . LYS B 1 26 ? 5.438 -15.117 -1.404 1 92.31 26 LYS B O 1
ATOM 1264 N N . ILE B 1 27 ? 6.535 -13.219 -1.411 1 94.44 27 ILE B N 1
ATOM 1265 C CA . ILE B 1 27 ? 5.816 -12.695 -2.57 1 94.44 27 ILE B CA 1
ATOM 1266 C C . ILE B 1 27 ? 6.16 -13.523 -3.805 1 94.44 27 ILE B C 1
ATOM 1268 O O . ILE B 1 27 ? 5.277 -13.891 -4.582 1 94.44 27 ILE B O 1
ATOM 1272 N N . ASN B 1 28 ? 7.402 -13.773 -3.922 1 96 28 ASN B N 1
ATOM 1273 C CA . ASN B 1 28 ? 7.859 -14.609 -5.031 1 96 28 ASN B CA 1
ATOM 1274 C C . ASN B 1 28 ? 7.18 -15.977 -5.02 1 96 28 ASN B C 1
ATOM 1276 O O . ASN B 1 28 ? 6.68 -16.438 -6.047 1 96 28 ASN B O 1
ATOM 1280 N N . ASP B 1 29 ? 7.184 -16.625 -3.881 1 95.75 29 ASP B N 1
ATOM 1281 C CA . ASP B 1 29 ? 6.559 -17.938 -3.732 1 95.75 29 ASP B CA 1
ATOM 1282 C C . ASP B 1 29 ? 5.066 -17.875 -4.051 1 95.75 29 ASP B C 1
ATOM 1284 O O . ASP B 1 29 ? 4.531 -18.766 -4.723 1 95.75 29 ASP B O 1
ATOM 1288 N N . ALA B 1 30 ? 4.441 -16.891 -3.566 1 94.69 30 ALA B N 1
ATOM 1289 C CA . ALA B 1 30 ? 3.016 -16.734 -3.832 1 94.69 30 ALA B CA 1
ATOM 1290 C C . ALA B 1 30 ? 2.754 -16.531 -5.32 1 94.69 30 ALA B C 1
ATOM 1292 O O . ALA B 1 30 ? 1.802 -17.078 -5.875 1 94.69 30 ALA B O 1
ATOM 1293 N N . THR B 1 31 ? 3.533 -15.75 -5.922 1 95.06 31 THR B N 1
ATOM 1294 C CA . THR B 1 31 ? 3.41 -15.508 -7.355 1 95.06 31 THR B CA 1
ATOM 1295 C C . THR B 1 31 ? 3.584 -16.797 -8.141 1 95.06 31 THR B C 1
ATOM 1297 O O . THR B 1 31 ? 2.783 -17.109 -9.031 1 95.06 31 THR B O 1
ATOM 1300 N N . ARG B 1 32 ? 4.57 -17.594 -7.746 1 95.44 32 ARG B N 1
ATOM 1301 C CA . ARG B 1 32 ? 4.797 -18.891 -8.375 1 95.44 32 ARG B CA 1
ATOM 1302 C C . ARG B 1 32 ? 3.584 -19.797 -8.211 1 95.44 32 ARG B C 1
ATOM 1304 O O . ARG B 1 32 ? 3.174 -20.469 -9.164 1 95.44 32 ARG B O 1
ATOM 1311 N N . LYS B 1 33 ? 3.145 -19.812 -7.062 1 93.81 33 LYS B N 1
ATOM 1312 C CA . LYS B 1 33 ? 1.985 -20.656 -6.789 1 93.81 33 LYS B CA 1
ATOM 1313 C C . LYS B 1 33 ? 0.799 -20.266 -7.664 1 93.81 33 LYS B C 1
ATOM 1315 O O . LYS B 1 33 ? 0.081 -21.125 -8.172 1 93.81 33 LYS B O 1
ATOM 1320 N N . MET B 1 34 ? 0.586 -18.969 -7.824 1 91.69 34 MET B N 1
ATOM 1321 C CA . MET B 1 34 ? -0.491 -18.484 -8.688 1 91.69 34 MET B CA 1
ATOM 1322 C C . MET B 1 34 ? -0.28 -18.953 -10.125 1 91.69 34 MET B C 1
ATOM 1324 O O . MET B 1 34 ? -1.222 -19.406 -10.781 1 91.69 34 MET B O 1
ATOM 1328 N N . ILE B 1 35 ? 0.88 -18.906 -10.555 1 92.19 35 ILE B N 1
ATOM 1329 C CA . ILE B 1 35 ? 1.211 -19.297 -11.914 1 92.19 35 ILE B CA 1
ATOM 1330 C C . ILE B 1 35 ? 1.014 -20.812 -12.078 1 92.19 35 ILE B C 1
ATOM 1332 O O . ILE B 1 35 ? 0.401 -21.266 -13.047 1 92.19 35 ILE B O 1
ATOM 1336 N N . ASP B 1 36 ? 1.446 -21.5 -11.055 1 91.25 36 ASP B N 1
ATOM 1337 C CA . ASP B 1 36 ? 1.312 -22.953 -11.086 1 91.25 36 ASP B CA 1
ATOM 1338 C C . ASP B 1 36 ? -0.158 -23.375 -11.086 1 91.25 36 ASP B C 1
ATOM 1340 O O . ASP B 1 36 ? -0.505 -24.438 -11.594 1 91.25 36 ASP B O 1
ATOM 1344 N N . HIS B 1 37 ? -0.969 -22.5 -10.656 1 88.69 37 HIS B N 1
ATOM 1345 C CA . HIS B 1 37 ? -2.395 -22.797 -10.594 1 88.69 37 HIS B CA 1
ATOM 1346 C C . HIS B 1 37 ? -3.127 -22.234 -11.805 1 88.69 37 HIS B C 1
ATOM 1348 O O . HIS B 1 37 ? -4.359 -22.188 -11.828 1 88.69 37 HIS B O 1
ATOM 1354 N N . GLY B 1 38 ? -2.398 -21.594 -12.734 1 88.12 38 GLY B N 1
ATOM 1355 C CA . GLY B 1 38 ? -3.004 -21.297 -14.023 1 88.12 38 GLY B CA 1
ATOM 1356 C C . GLY B 1 38 ? -3.102 -19.812 -14.312 1 88.12 38 GLY B C 1
ATOM 1357 O O . GLY B 1 38 ? -3.562 -19.406 -15.383 1 88.12 38 GLY B O 1
ATOM 1358 N N . ALA B 1 39 ? -2.617 -19.016 -13.32 1 86.44 39 ALA B N 1
ATOM 1359 C CA . ALA B 1 39 ? -2.643 -17.578 -13.586 1 86.44 39 ALA B CA 1
ATOM 1360 C C . ALA B 1 39 ? -1.765 -17.234 -14.781 1 86.44 39 ALA B C 1
ATOM 1362 O O . ALA B 1 39 ? -0.606 -17.641 -14.852 1 86.44 39 ALA B O 1
ATOM 1363 N N . GLN B 1 40 ? -2.377 -16.438 -1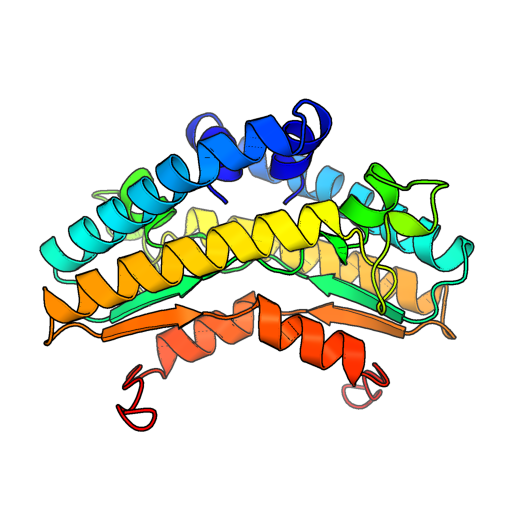5.656 1 86.62 40 GLN B N 1
ATOM 1364 C CA . GLN B 1 40 ? -1.631 -16.031 -16.844 1 86.62 40 GLN B CA 1
ATOM 1365 C C . GLN B 1 40 ? -1.105 -14.609 -16.703 1 86.62 40 GLN B C 1
ATOM 1367 O O . GLN B 1 40 ? -0.233 -14.188 -17.469 1 86.62 40 GLN B O 1
ATOM 1372 N N . THR B 1 41 ? -1.732 -13.953 -15.773 1 86.44 41 THR B N 1
ATOM 1373 C CA . THR B 1 41 ? -1.311 -12.586 -15.461 1 86.44 41 THR B CA 1
ATOM 1374 C C . THR B 1 41 ? -1.271 -12.367 -13.953 1 86.44 41 THR B C 1
ATOM 1376 O O . THR B 1 41 ? -2.217 -12.711 -13.242 1 86.44 41 THR B O 1
ATOM 1379 N N . VAL B 1 42 ? -0.135 -11.859 -13.5 1 89.81 42 VAL B N 1
ATOM 1380 C CA . VAL B 1 42 ? 0.03 -11.555 -12.078 1 89.81 42 VAL B CA 1
ATOM 1381 C C . VAL B 1 42 ? 0.574 -10.141 -11.914 1 89.81 42 VAL B C 1
ATOM 1383 O O . VAL B 1 42 ? 1.525 -9.75 -12.594 1 89.81 42 VAL B O 1
ATOM 1386 N N . ILE B 1 43 ? -0.082 -9.383 -11.102 1 90.44 43 ILE B N 1
ATOM 1387 C CA . ILE B 1 43 ? 0.392 -8.039 -10.781 1 90.44 43 ILE B CA 1
ATOM 1388 C C . ILE B 1 43 ? 0.958 -8.023 -9.367 1 90.44 43 ILE B C 1
ATOM 1390 O O . ILE B 1 43 ? 0.287 -8.43 -8.414 1 90.44 43 ILE B O 1
ATOM 1394 N N . VAL B 1 44 ? 2.168 -7.57 -9.297 1 93.25 44 VAL B N 1
ATOM 1395 C CA . VAL B 1 44 ? 2.861 -7.5 -8.016 1 93.25 44 VAL B CA 1
ATOM 1396 C C . VAL B 1 44 ? 3.232 -6.051 -7.707 1 93.25 44 VAL B C 1
ATOM 1398 O O . VAL B 1 44 ? 4.137 -5.488 -8.328 1 93.25 44 VAL B O 1
ATOM 1401 N N . PRO B 1 45 ? 2.529 -5.48 -6.77 1 92.94 45 PRO B N 1
ATOM 1402 C CA . PRO B 1 45 ? 2.836 -4.086 -6.449 1 92.94 45 PRO B CA 1
ATOM 1403 C C . PRO B 1 45 ? 4.074 -3.938 -5.57 1 92.94 45 PRO B C 1
ATOM 1405 O O . PRO B 1 45 ? 4.34 -4.793 -4.719 1 92.94 45 PRO B O 1
ATOM 1408 N N . GLY B 1 46 ? 4.801 -2.867 -5.809 1 93.06 46 GLY B N 1
ATOM 1409 C CA . GLY B 1 46 ? 5.836 -2.465 -4.871 1 93.06 46 GLY B CA 1
ATOM 1410 C C . GLY B 1 46 ? 5.312 -1.599 -3.74 1 93.06 46 GLY B C 1
ATOM 1411 O O . GLY B 1 46 ? 4.102 -1.411 -3.604 1 93.06 46 GLY B O 1
ATOM 1412 N N . TYR B 1 47 ? 6.262 -1.131 -2.924 1 90.75 47 TYR B N 1
ATOM 1413 C CA . TYR B 1 47 ? 5.902 -0.231 -1.833 1 90.75 47 TYR B CA 1
ATOM 1414 C C . TYR B 1 47 ? 5.855 1.215 -2.312 1 90.75 47 TYR B C 1
ATOM 1416 O O . TYR B 1 47 ? 6.621 1.607 -3.197 1 90.75 47 TYR B O 1
ATOM 1424 N N . LEU B 1 48 ? 4.98 1.975 -1.764 1 93.06 48 LEU B N 1
ATOM 1425 C CA . LEU B 1 48 ? 4.941 3.424 -1.922 1 93.06 48 LEU B CA 1
ATOM 1426 C C . LEU B 1 48 ? 6.098 4.082 -1.175 1 93.06 48 LEU B C 1
ATOM 1428 O O . LEU B 1 48 ? 6.738 3.451 -0.331 1 93.06 48 LEU B O 1
ATOM 1432 N N . PRO B 1 49 ? 6.348 5.301 -1.587 1 93.31 49 PRO B N 1
ATOM 1433 C CA . PRO B 1 49 ? 7.27 6.012 -0.7 1 93.31 49 PRO B CA 1
ATOM 1434 C C . PRO B 1 49 ? 6.676 6.281 0.68 1 93.31 49 PRO B C 1
ATOM 1436 O O . PRO B 1 49 ? 6.172 7.379 0.937 1 93.31 49 PRO B O 1
ATOM 1439 N N . ILE B 1 50 ? 6.797 5.34 1.483 1 91.38 50 ILE B N 1
ATOM 1440 C CA . ILE B 1 50 ? 6.133 5.301 2.783 1 91.38 50 ILE B CA 1
ATOM 1441 C C . ILE B 1 50 ? 6.555 6.512 3.613 1 91.38 50 ILE B C 1
ATOM 1443 O O . ILE B 1 50 ? 5.758 7.043 4.391 1 91.38 50 ILE B O 1
ATOM 1447 N N . GLY B 1 51 ? 7.699 7.004 3.408 1 91.62 51 GLY B N 1
ATOM 1448 C CA . GLY B 1 51 ? 8.211 8.141 4.148 1 91.62 51 GLY B CA 1
ATOM 1449 C C . GLY B 1 51 ? 7.508 9.445 3.805 1 91.62 51 GLY B C 1
ATOM 1450 O O . GLY B 1 51 ? 7.688 10.453 4.488 1 91.62 51 GLY B O 1
ATOM 1451 N N . CYS B 1 52 ? 6.711 9.391 2.789 1 91.38 52 CYS B N 1
ATOM 1452 C CA . CYS B 1 52 ? 6.043 10.617 2.352 1 91.38 52 CYS B CA 1
ATOM 1453 C C . CYS B 1 52 ? 4.586 10.633 2.799 1 91.38 52 CYS B C 1
ATOM 1455 O O . CYS B 1 52 ? 3.875 11.609 2.572 1 91.38 52 CYS B O 1
ATOM 1457 N N . LEU B 1 53 ? 4.121 9.547 3.438 1 91.31 53 LEU B N 1
ATOM 1458 C CA . LEU B 1 53 ? 2.723 9.422 3.838 1 91.31 53 LEU B CA 1
ATOM 1459 C C . LEU B 1 53 ? 2.479 10.109 5.18 1 91.31 53 LEU B C 1
ATOM 1461 O O . LEU B 1 53 ? 3.299 10 6.094 1 91.31 53 LEU B O 1
ATOM 1465 N N . PRO B 1 54 ? 1.315 10.766 5.305 1 92.38 54 PRO B N 1
ATOM 1466 C CA . PRO B 1 54 ? 1.05 11.562 6.508 1 92.38 54 PRO B CA 1
ATOM 1467 C C . PRO B 1 54 ? 1.172 10.742 7.793 1 92.38 54 PRO B C 1
ATOM 1469 O O . PRO B 1 54 ? 1.767 11.211 8.766 1 92.38 54 PRO B O 1
ATOM 1472 N N . ILE B 1 55 ? 0.689 9.562 7.738 1 89.25 55 ILE B N 1
ATOM 1473 C CA . ILE B 1 55 ? 0.649 8.758 8.953 1 89.25 55 ILE B CA 1
ATOM 1474 C C . ILE B 1 55 ? 2.07 8.453 9.422 1 89.25 55 ILE B C 1
ATOM 1476 O O . ILE B 1 55 ? 2.369 8.539 10.617 1 89.25 55 ILE B O 1
ATOM 1480 N N . TYR B 1 56 ? 2.939 8.195 8.555 1 89.62 56 TYR B N 1
ATOM 1481 C CA . TYR B 1 56 ? 4.316 7.887 8.914 1 89.62 56 TYR B CA 1
ATOM 1482 C C . TYR B 1 56 ? 5.105 9.156 9.211 1 89.62 56 TYR B C 1
ATOM 1484 O O . TYR B 1 56 ? 5.91 9.195 10.141 1 89.62 56 TYR B O 1
ATOM 1492 N N . LEU B 1 57 ? 4.863 10.195 8.367 1 90 57 LEU B N 1
ATOM 1493 C CA . LEU B 1 57 ? 5.551 11.461 8.578 1 90 57 LEU B CA 1
ATOM 1494 C C . LEU B 1 57 ? 5.273 12.008 9.977 1 90 57 LEU B C 1
ATOM 1496 O O . LEU B 1 57 ? 6.176 12.539 10.633 1 90 57 LEU B O 1
ATOM 1500 N N . THR B 1 58 ? 4.043 11.789 10.422 1 88.81 58 THR B N 1
ATOM 1501 C CA . THR B 1 58 ? 3.668 12.305 11.734 1 88.81 58 THR B CA 1
ATOM 1502 C C . THR B 1 58 ? 4.152 11.375 12.844 1 88.81 58 THR B C 1
ATOM 1504 O O . THR B 1 58 ? 4.621 11.836 13.891 1 88.81 58 THR B O 1
ATOM 1507 N N . ALA B 1 59 ? 4.051 10.125 12.586 1 86.38 59 ALA B N 1
ATOM 1508 C CA . ALA B 1 59 ? 4.414 9.148 13.609 1 86.38 59 ALA B CA 1
ATOM 1509 C C . ALA B 1 59 ? 5.918 9.141 13.852 1 86.38 59 ALA B C 1
ATOM 1511 O O . ALA B 1 59 ? 6.375 8.891 14.969 1 86.38 59 ALA B O 1
ATOM 1512 N N . PHE B 1 60 ? 6.688 9.406 12.812 1 87.81 60 PHE B N 1
ATOM 1513 C CA . PHE B 1 60 ? 8.141 9.297 12.914 1 87.81 60 PHE B CA 1
ATOM 1514 C C . PHE B 1 60 ? 8.805 10.648 12.672 1 87.81 60 PHE B C 1
ATOM 1516 O O . PHE B 1 60 ? 9.914 10.711 12.141 1 87.81 60 PHE B O 1
ATOM 1523 N N . ARG B 1 61 ? 8.125 11.609 12.992 1 86.44 61 ARG B N 1
ATOM 1524 C CA . ARG B 1 61 ? 8.68 12.953 12.836 1 86.44 61 ARG B CA 1
ATOM 1525 C C . ARG B 1 61 ? 10 13.094 13.578 1 86.44 61 ARG B C 1
ATOM 1527 O O . ARG B 1 61 ? 10.141 12.633 14.711 1 86.44 61 ARG B O 1
ATOM 1534 N N . SER B 1 62 ? 10.922 13.688 12.961 1 87.81 62 SER B N 1
ATOM 1535 C CA . SER B 1 62 ? 12.25 13.914 13.531 1 87.81 62 SER B CA 1
ATOM 1536 C C . SER B 1 62 ? 12.617 15.398 13.5 1 87.81 62 SER B C 1
ATOM 1538 O O . SER B 1 62 ? 12.273 16.109 12.547 1 87.81 62 SER B O 1
ATOM 1540 N N . ASP B 1 63 ? 13.336 15.836 14.508 1 89.44 63 ASP B N 1
ATOM 1541 C CA . ASP B 1 63 ? 13.844 17.203 14.531 1 89.44 63 ASP B CA 1
ATOM 1542 C C . ASP B 1 63 ? 15.148 17.312 13.742 1 89.44 63 ASP B C 1
ATOM 1544 O O . ASP B 1 63 ? 15.664 18.406 13.523 1 89.44 63 ASP B O 1
ATOM 1548 N N . ASP B 1 64 ? 15.609 16.281 13.328 1 92 64 ASP B N 1
ATOM 1549 C CA . ASP B 1 64 ? 16.828 16.25 12.508 1 92 64 ASP B CA 1
ATOM 1550 C C . ASP B 1 64 ? 16.5 16.516 11.039 1 92 64 ASP B C 1
ATOM 1552 O O . ASP B 1 64 ? 15.852 15.703 10.383 1 92 64 ASP B O 1
ATOM 1556 N N . PRO B 1 65 ? 16.953 17.625 10.562 1 89.5 65 PRO B N 1
ATOM 1557 C CA . PRO B 1 65 ? 16.688 17.922 9.156 1 89.5 65 PRO B CA 1
ATOM 1558 C C . PRO B 1 65 ? 17.297 16.891 8.203 1 89.5 65 PRO B C 1
ATOM 1560 O O . PRO B 1 65 ? 16.812 16.734 7.078 1 89.5 65 PRO B O 1
ATOM 1563 N N . MET B 1 66 ? 18.219 16.172 8.703 1 93.06 66 MET B N 1
ATOM 1564 C CA . MET B 1 66 ? 18.891 15.195 7.852 1 93.06 66 MET B CA 1
ATOM 1565 C C . MET B 1 66 ? 18.047 13.93 7.707 1 93.06 66 MET B C 1
ATOM 1567 O O . MET B 1 66 ? 18.328 13.086 6.848 1 93.06 66 MET B O 1
ATOM 1571 N N . ALA B 1 67 ? 17.031 13.844 8.461 1 92.19 67 ALA B N 1
ATOM 1572 C CA . ALA B 1 67 ? 16.156 12.68 8.406 1 92.19 67 ALA B CA 1
ATOM 1573 C C . ALA B 1 67 ? 15.227 12.75 7.191 1 92.19 67 ALA B C 1
ATOM 1575 O O . ALA B 1 67 ? 14.594 11.758 6.824 1 92.19 67 ALA B O 1
ATOM 1576 N N . TYR B 1 68 ? 15.195 13.938 6.559 1 92.19 68 TYR B N 1
ATOM 1577 C CA . TYR B 1 68 ? 14.25 14.188 5.477 1 92.19 68 TYR B CA 1
ATOM 1578 C C . TYR B 1 68 ? 14.977 14.344 4.145 1 92.19 68 TYR B C 1
ATOM 1580 O O . TYR B 1 68 ? 16.125 14.773 4.109 1 92.19 68 TYR B O 1
ATOM 1588 N N . ASP B 1 69 ? 14.281 13.922 3.146 1 91.5 69 ASP B N 1
ATOM 1589 C CA . ASP B 1 69 ? 14.859 14.055 1.812 1 91.5 69 ASP B CA 1
ATOM 1590 C C . ASP B 1 69 ? 14.414 15.359 1.151 1 91.5 69 ASP B C 1
ATOM 1592 O O . ASP B 1 69 ? 13.898 16.25 1.82 1 91.5 69 ASP B O 1
ATOM 1596 N N . GLU B 1 70 ? 14.688 15.477 -0.187 1 86.56 70 GLU B N 1
ATOM 1597 C CA . GLU B 1 70 ? 14.438 16.719 -0.906 1 86.56 70 GLU B CA 1
ATOM 1598 C C . GLU B 1 70 ? 12.945 17.031 -0.967 1 86.56 70 GLU B C 1
ATOM 1600 O O . GLU B 1 70 ? 12.547 18.188 -1.081 1 86.56 70 GLU B O 1
ATOM 1605 N N . LEU B 1 71 ? 12.164 15.992 -0.793 1 85.75 71 LEU B N 1
ATOM 1606 C CA . LEU B 1 71 ? 10.719 16.172 -0.848 1 85.75 71 LEU B CA 1
ATOM 1607 C C . LEU B 1 71 ? 10.133 16.297 0.555 1 85.75 71 LEU B C 1
ATOM 1609 O O . LEU B 1 71 ? 8.914 16.266 0.726 1 85.75 71 LEU B O 1
ATOM 1613 N N . LYS B 1 72 ? 11.055 16.344 1.589 1 89.25 72 LYS B N 1
ATOM 1614 C CA . LYS B 1 72 ? 10.672 16.484 2.992 1 89.25 72 LYS B CA 1
ATOM 1615 C C . LYS B 1 72 ? 9.969 15.219 3.492 1 89.25 72 LYS B C 1
ATOM 1617 O O . LYS B 1 72 ? 9.062 15.297 4.324 1 89.25 72 LYS B O 1
ATOM 1622 N N . CYS B 1 73 ? 10.414 14.109 2.916 1 93.12 73 CYS B N 1
ATOM 1623 C CA . CYS B 1 73 ? 9.961 12.797 3.361 1 93.12 73 CYS B CA 1
ATOM 1624 C C . CYS B 1 73 ? 11.016 12.117 4.227 1 93.12 73 CYS B C 1
ATOM 1626 O O . CYS B 1 73 ? 12.203 12.453 4.148 1 93.12 73 CYS B O 1
ATOM 1628 N N . LEU B 1 74 ? 10.578 11.211 5.008 1 92.75 74 LEU B N 1
ATOM 1629 C CA . LEU B 1 74 ? 11.508 10.469 5.855 1 92.75 74 LEU B CA 1
ATOM 1630 C C . LEU B 1 74 ? 12.406 9.562 5.016 1 92.75 74 LEU B C 1
ATOM 1632 O O . LEU B 1 74 ? 11.945 8.555 4.473 1 92.75 74 LEU B O 1
ATOM 1636 N N . LYS B 1 75 ? 13.602 9.891 5.008 1 92.81 75 LYS B N 1
ATOM 1637 C CA . LYS B 1 75 ? 14.578 9.242 4.133 1 92.81 75 LYS B CA 1
ATOM 1638 C C . LYS B 1 75 ? 14.742 7.766 4.5 1 92.81 75 LYS B C 1
ATOM 1640 O O . LYS B 1 75 ? 14.852 6.91 3.621 1 92.81 75 LYS B O 1
ATOM 1645 N N . GLY B 1 76 ? 14.844 7.492 5.734 1 90.81 76 GLY B N 1
ATOM 1646 C CA . GLY B 1 76 ? 15.031 6.125 6.191 1 90.81 76 GLY B CA 1
ATOM 1647 C C . GLY B 1 76 ? 13.938 5.184 5.734 1 90.81 76 GLY B C 1
ATOM 1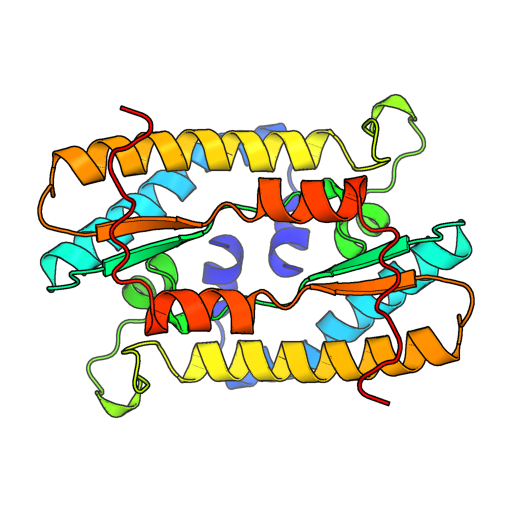648 O O . GLY B 1 76 ? 14.211 4.082 5.258 1 90.81 76 GLY B O 1
ATOM 1649 N N . LEU B 1 77 ? 12.734 5.617 5.812 1 91.31 77 LEU B N 1
ATOM 1650 C CA . LEU B 1 77 ? 11.594 4.809 5.398 1 91.31 77 LEU B CA 1
ATOM 1651 C C . LEU B 1 77 ? 11.57 4.641 3.883 1 91.31 77 LEU B C 1
ATOM 1653 O O . LEU B 1 77 ? 11.281 3.551 3.381 1 91.31 77 LEU B O 1
ATOM 1657 N N . ASN B 1 78 ? 11.875 5.73 3.203 1 93.25 78 ASN B N 1
ATOM 1658 C CA . ASN B 1 78 ? 11.898 5.637 1.746 1 93.25 78 ASN B CA 1
ATOM 1659 C C . ASN B 1 78 ? 13.047 4.754 1.259 1 93.25 78 ASN B C 1
ATOM 1661 O O . ASN B 1 78 ? 12.898 4.039 0.266 1 93.25 78 ASN B O 1
ATOM 1665 N N . ASN B 1 79 ? 14.141 4.785 2.004 1 93 79 ASN B N 1
ATOM 1666 C CA . ASN B 1 79 ? 15.234 3.879 1.674 1 93 79 ASN B CA 1
ATOM 1667 C C . ASN B 1 79 ? 14.828 2.418 1.857 1 93 79 ASN B C 1
ATOM 1669 O O . ASN B 1 79 ? 15.188 1.563 1.044 1 93 79 ASN B O 1
ATOM 1673 N N . LEU B 1 80 ? 14.141 2.15 2.834 1 91.19 80 LEU B N 1
ATOM 1674 C CA . LEU B 1 80 ? 13.656 0.799 3.092 1 91.19 80 LEU B CA 1
ATOM 1675 C C . LEU B 1 80 ? 12.703 0.346 1.991 1 91.19 80 LEU B C 1
ATOM 1677 O O . LEU B 1 80 ? 12.797 -0.783 1.505 1 91.19 80 LEU B O 1
ATOM 1681 N N . ALA B 1 81 ? 11.75 1.189 1.672 1 93.5 81 ALA B N 1
ATOM 1682 C CA . ALA B 1 81 ? 10.805 0.881 0.598 1 93.5 81 ALA B CA 1
ATOM 1683 C C . ALA B 1 81 ? 11.539 0.605 -0.711 1 93.5 81 ALA B C 1
ATOM 1685 O O . ALA B 1 81 ? 11.203 -0.339 -1.431 1 93.5 81 ALA B O 1
ATOM 1686 N N . MET B 1 82 ? 12.539 1.386 -0.974 1 94.69 82 MET B N 1
ATOM 1687 C CA . MET B 1 82 ? 13.297 1.229 -2.211 1 94.69 82 MET B CA 1
ATOM 1688 C C . MET B 1 82 ? 14.094 -0.074 -2.203 1 94.69 82 MET B C 1
ATOM 1690 O O . MET B 1 82 ? 14.172 -0.764 -3.221 1 94.69 82 MET B O 1
ATOM 1694 N N . LEU B 1 83 ? 14.664 -0.343 -1.061 1 94.12 83 LEU B N 1
ATOM 1695 C CA . LEU B 1 83 ? 15.383 -1.606 -0.941 1 94.12 83 LEU B CA 1
ATOM 1696 C C . LEU B 1 83 ? 14.461 -2.787 -1.229 1 94.12 83 LEU B C 1
ATOM 1698 O O . LEU B 1 83 ? 14.828 -3.697 -1.976 1 94.12 83 LEU B O 1
ATOM 1702 N N . HIS B 1 84 ? 13.344 -2.768 -0.633 1 93.69 84 HIS B N 1
ATOM 1703 C CA . HIS B 1 84 ? 12.352 -3.805 -0.901 1 93.69 84 HIS B CA 1
ATOM 1704 C C . HIS B 1 84 ? 12.008 -3.869 -2.387 1 93.69 84 HIS B C 1
ATOM 1706 O O . HIS B 1 84 ? 12.039 -4.945 -2.986 1 93.69 84 HIS B O 1
ATOM 1712 N N . ASN B 1 85 ? 11.68 -2.734 -2.949 1 95.69 85 ASN B N 1
ATOM 1713 C CA . ASN B 1 85 ? 11.258 -2.676 -4.344 1 95.69 85 ASN B CA 1
ATOM 1714 C C . ASN B 1 85 ? 12.344 -3.189 -5.281 1 95.69 85 ASN B C 1
ATOM 1716 O O . ASN B 1 85 ? 12.055 -3.881 -6.258 1 95.69 85 ASN B O 1
ATOM 1720 N N . ASP B 1 86 ? 13.555 -2.846 -4.953 1 96.38 86 ASP B N 1
ATOM 1721 C CA . ASP B 1 86 ? 14.672 -3.314 -5.766 1 96.38 86 ASP B CA 1
ATOM 1722 C C . ASP B 1 86 ? 14.789 -4.836 -5.711 1 96.38 86 ASP B C 1
ATOM 1724 O O . ASP B 1 86 ? 14.961 -5.488 -6.742 1 96.38 86 ASP B O 1
ATOM 1728 N N . ASN B 1 87 ? 14.742 -5.375 -4.531 1 96.5 87 ASN B N 1
ATOM 1729 C CA . ASN B 1 87 ? 14.797 -6.82 -4.363 1 96.5 87 ASN B CA 1
ATOM 1730 C C . ASN B 1 87 ? 13.633 -7.512 -5.078 1 96.5 87 ASN B C 1
ATOM 1732 O O . ASN B 1 87 ? 13.82 -8.555 -5.711 1 96.5 87 ASN B O 1
ATOM 1736 N N . LEU B 1 88 ? 12.477 -6.969 -4.957 1 96.62 88 LEU B N 1
ATOM 1737 C CA . LEU B 1 88 ? 11.281 -7.52 -5.574 1 96.62 88 LEU B CA 1
ATOM 1738 C C . LEU B 1 88 ? 11.406 -7.539 -7.094 1 96.62 88 LEU B C 1
ATOM 1740 O O . LEU B 1 88 ? 11.086 -8.547 -7.734 1 96.62 88 LEU B O 1
ATOM 1744 N N . GLN B 1 89 ? 11.875 -6.453 -7.668 1 96.94 89 GLN B N 1
ATOM 1745 C CA . GLN B 1 89 ? 12.031 -6.375 -9.117 1 96.94 89 GLN B CA 1
ATOM 1746 C C . GLN B 1 89 ? 13.039 -7.41 -9.617 1 96.94 89 GLN B C 1
ATOM 1748 O O . GLN B 1 89 ? 12.844 -8.016 -10.672 1 96.94 89 GLN B O 1
ATOM 1753 N N . ARG B 1 90 ? 14.078 -7.613 -8.867 1 97.31 90 ARG B N 1
ATOM 1754 C CA . ARG B 1 90 ? 15.055 -8.633 -9.234 1 97.31 90 ARG B CA 1
ATOM 1755 C C . ARG B 1 90 ? 14.438 -10.023 -9.203 1 97.31 90 ARG B C 1
ATOM 1757 O O . ARG B 1 90 ? 14.656 -10.828 -10.109 1 97.31 90 ARG B O 1
ATOM 1764 N N . ALA B 1 91 ? 13.711 -10.273 -8.172 1 96.81 91 ALA B N 1
ATOM 1765 C CA . ALA B 1 91 ? 13.047 -11.562 -8.047 1 96.81 91 ALA B CA 1
ATOM 1766 C C . ALA B 1 91 ? 12.07 -11.789 -9.195 1 96.81 91 ALA B C 1
ATOM 1768 O O . ALA B 1 91 ? 12 -12.883 -9.766 1 96.81 91 ALA B O 1
ATOM 1769 N N . LEU B 1 92 ? 11.305 -10.766 -9.555 1 96.94 92 LEU B N 1
ATOM 1770 C CA . LEU B 1 92 ? 10.312 -10.883 -10.609 1 96.94 92 LEU B CA 1
ATOM 1771 C C . LEU B 1 92 ? 10.977 -11.055 -11.977 1 96.94 92 LEU B C 1
ATOM 1773 O O . LEU B 1 92 ? 10.438 -11.719 -12.859 1 96.94 92 LEU B O 1
ATOM 1777 N N . LYS B 1 93 ? 12.133 -10.391 -12.125 1 97.19 93 LYS B N 1
ATOM 1778 C CA . LYS B 1 93 ? 12.898 -10.594 -13.352 1 97.19 93 LYS B CA 1
ATOM 1779 C C . LYS B 1 93 ? 13.258 -12.062 -13.539 1 97.19 93 LYS B C 1
ATOM 1781 O O . LYS B 1 93 ? 13.125 -12.609 -14.641 1 97.19 93 LYS B O 1
ATOM 1786 N N . GLN B 1 94 ? 13.68 -12.672 -12.516 1 96.81 94 GLN B N 1
ATOM 1787 C CA . GLN B 1 94 ? 14.008 -14.094 -12.57 1 96.81 94 GLN B CA 1
ATOM 1788 C C . GLN B 1 94 ? 12.758 -14.93 -12.844 1 96.81 94 GLN B C 1
ATOM 1790 O O . GLN B 1 94 ? 12.812 -15.891 -13.617 1 96.81 94 GLN B O 1
ATOM 1795 N N . LEU B 1 95 ? 11.664 -14.625 -12.211 1 96.25 95 LEU B N 1
ATOM 1796 C CA . LEU B 1 95 ? 10.414 -15.344 -12.422 1 96.25 95 LEU B CA 1
ATOM 1797 C C . LEU B 1 95 ? 9.977 -15.258 -13.883 1 96.25 95 LEU B C 1
ATOM 1799 O O . LEU B 1 95 ? 9.461 -16.234 -14.438 1 96.25 95 LEU B O 1
ATOM 1803 N N . ARG B 1 96 ? 10.172 -14.086 -14.469 1 96.38 96 ARG B N 1
ATOM 1804 C CA . ARG B 1 96 ? 9.812 -13.891 -15.867 1 96.38 96 ARG B CA 1
ATOM 1805 C C . ARG B 1 96 ? 10.625 -14.805 -16.781 1 96.38 96 ARG B C 1
ATOM 1807 O O . ARG B 1 96 ? 10.117 -15.289 -17.781 1 96.38 96 ARG B O 1
ATOM 1814 N N . LYS B 1 97 ? 11.836 -15.039 -16.422 1 97.31 97 LYS B N 1
ATOM 1815 C CA . LYS B 1 97 ? 12.68 -15.953 -17.188 1 97.31 97 LYS B CA 1
ATOM 1816 C C . LYS B 1 97 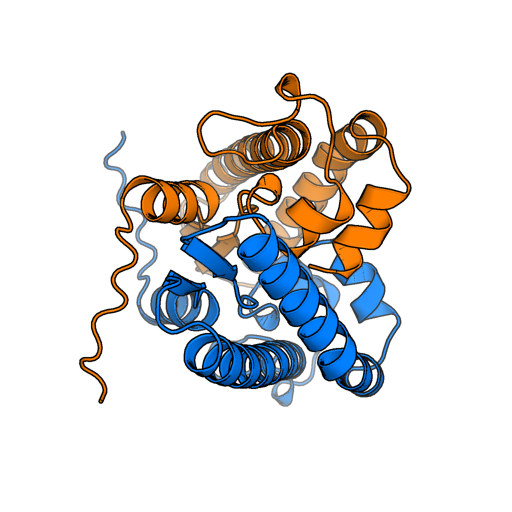? 12.188 -17.391 -17.047 1 97.31 97 LYS B C 1
ATOM 1818 O O . LYS B 1 97 ? 12.234 -18.172 -18 1 97.31 97 LYS B O 1
ATOM 1823 N N . GLU B 1 98 ? 11.734 -17.672 -15.945 1 96.19 98 GLU B N 1
ATOM 1824 C CA . GLU B 1 98 ? 11.266 -19.016 -15.664 1 96.19 98 GLU B CA 1
ATOM 1825 C C . GLU B 1 98 ? 9.906 -19.281 -16.312 1 96.19 98 GLU B C 1
ATOM 1827 O O . GLU B 1 98 ? 9.602 -20.406 -16.688 1 96.19 98 GLU B O 1
ATOM 1832 N N . TYR B 1 99 ? 9.094 -18.203 -16.406 1 95.81 99 TYR B N 1
ATOM 1833 C CA . TYR B 1 99 ? 7.754 -18.312 -16.969 1 95.81 99 TYR B CA 1
ATOM 1834 C C . TYR B 1 99 ? 7.551 -17.312 -18.109 1 95.81 99 TYR B C 1
ATOM 1836 O O . TYR B 1 99 ? 6.738 -16.391 -18 1 95.81 99 TYR B O 1
ATOM 1844 N N . PRO B 1 100 ? 8.141 -17.578 -19.219 1 94.44 100 PRO B N 1
ATOM 1845 C CA . PRO B 1 100 ? 8.133 -16.594 -20.312 1 94.44 100 PRO B CA 1
ATOM 1846 C C . PRO B 1 100 ? 6.746 -16.406 -20.922 1 94.44 100 PRO B C 1
ATOM 1848 O O . PRO B 1 100 ? 6.492 -15.414 -21.594 1 94.44 100 PRO B O 1
ATOM 1851 N N . ASP B 1 101 ? 5.801 -17.344 -20.672 1 92.56 101 ASP B N 1
ATOM 1852 C CA . ASP B 1 101 ? 4.477 -17.266 -21.281 1 92.56 101 ASP B CA 1
ATOM 1853 C C . ASP B 1 101 ? 3.484 -16.562 -20.344 1 92.56 101 ASP B C 1
ATOM 1855 O O . ASP B 1 101 ? 2.332 -16.328 -20.719 1 92.56 101 ASP B O 1
ATOM 1859 N N . VAL B 1 102 ? 3.934 -16.328 -19.125 1 91.62 102 VAL B N 1
ATOM 1860 C CA . VAL B 1 102 ? 3.086 -15.68 -18.141 1 91.62 102 VAL B CA 1
ATOM 1861 C C . VAL B 1 102 ? 3.42 -14.188 -18.078 1 91.62 102 VAL B C 1
ATOM 1863 O O . VAL B 1 102 ? 4.594 -13.805 -18.125 1 91.62 102 VAL B O 1
ATOM 1866 N N . THR B 1 103 ? 2.371 -13.383 -17.969 1 89.94 103 THR B N 1
ATOM 1867 C CA . THR B 1 103 ? 2.566 -11.945 -17.828 1 89.94 103 THR B CA 1
ATOM 1868 C C . THR B 1 103 ? 2.705 -11.57 -16.344 1 89.94 103 THR B C 1
ATOM 1870 O O . THR B 1 103 ? 1.744 -11.68 -15.586 1 89.94 103 THR B O 1
ATOM 1873 N N . ILE B 1 104 ? 3.895 -11.203 -15.977 1 91.88 104 ILE B N 1
ATOM 1874 C CA . ILE B 1 104 ? 4.164 -10.734 -14.617 1 91.88 104 ILE B CA 1
ATOM 1875 C C . ILE B 1 104 ? 4.438 -9.234 -14.633 1 91.88 104 ILE B C 1
ATOM 1877 O O . ILE B 1 104 ? 5.43 -8.781 -15.211 1 91.88 104 ILE B O 1
ATOM 1881 N N . VAL B 1 105 ? 3.58 -8.477 -13.992 1 90.38 105 VAL B N 1
ATOM 1882 C CA . VAL B 1 105 ? 3.678 -7.023 -14.016 1 90.38 105 VAL B CA 1
ATOM 1883 C C . VAL B 1 105 ? 4.078 -6.508 -12.633 1 90.38 105 VAL B C 1
ATOM 1885 O O . VAL B 1 105 ? 3.467 -6.867 -11.625 1 90.38 105 VAL B O 1
ATOM 1888 N N . TYR B 1 106 ? 5.145 -5.754 -12.633 1 93.5 106 TYR B N 1
ATOM 1889 C CA . TYR B 1 106 ? 5.512 -5.004 -11.43 1 93.5 106 TYR B CA 1
ATOM 1890 C C . TYR B 1 106 ? 4.805 -3.652 -11.398 1 93.5 106 TYR B C 1
ATOM 1892 O O . TYR B 1 106 ? 4.977 -2.832 -12.305 1 93.5 106 TYR B O 1
ATOM 1900 N N . ALA B 1 107 ? 3.99 -3.432 -10.391 1 91.12 107 ALA B N 1
ATOM 1901 C CA . ALA B 1 107 ? 3.314 -2.146 -10.234 1 91.12 107 ALA B CA 1
ATOM 1902 C C . ALA B 1 107 ? 4.168 -1.17 -9.43 1 91.12 107 ALA B C 1
ATOM 1904 O O . ALA B 1 107 ? 4.246 -1.269 -8.203 1 91.12 107 ALA B O 1
ATOM 1905 N N . ASP B 1 108 ? 4.703 -0.167 -10.125 1 90.88 108 ASP B N 1
ATOM 1906 C CA . ASP B 1 108 ? 5.648 0.775 -9.531 1 90.88 108 ASP B CA 1
ATOM 1907 C C . ASP B 1 108 ? 4.93 1.993 -8.961 1 90.88 108 ASP B C 1
ATOM 1909 O O . ASP B 1 108 ? 5.043 3.098 -9.5 1 90.88 108 ASP B O 1
ATOM 1913 N N . TYR B 1 109 ? 4.418 1.806 -7.844 1 88.62 109 TYR B N 1
ATOM 1914 C CA . TYR B 1 109 ? 3.689 2.891 -7.195 1 88.62 109 TYR B CA 1
ATOM 1915 C C . TYR B 1 109 ? 4.648 3.902 -6.578 1 88.62 109 TYR B C 1
ATOM 1917 O O . TYR B 1 109 ? 4.281 5.055 -6.352 1 88.62 109 TYR B O 1
ATOM 1925 N N . TYR B 1 110 ? 5.82 3.473 -6.32 1 91.38 110 TYR B N 1
ATOM 1926 C CA . TYR B 1 110 ? 6.801 4.383 -5.742 1 91.38 110 TYR B CA 1
ATOM 1927 C C . TYR B 1 110 ? 7.082 5.551 -6.68 1 91.38 110 TYR B C 1
ATOM 1929 O O . TYR B 1 110 ? 6.918 6.715 -6.301 1 91.38 110 TYR B O 1
ATOM 1937 N N . THR B 1 111 ? 7.426 5.242 -7.918 1 89.31 111 THR B N 1
ATOM 1938 C CA . THR B 1 111 ? 7.75 6.262 -8.914 1 89.31 111 THR B CA 1
ATOM 1939 C C . THR B 1 111 ? 6.523 7.102 -9.25 1 89.31 111 THR B C 1
ATOM 1941 O O . THR B 1 111 ? 6.625 8.312 -9.422 1 89.31 111 THR B O 1
ATOM 1944 N N . ALA B 1 112 ? 5.402 6.457 -9.297 1 83.88 112 ALA B N 1
ATOM 1945 C CA . ALA B 1 112 ? 4.172 7.18 -9.609 1 83.88 112 ALA B CA 1
ATOM 1946 C C . ALA B 1 112 ? 3.873 8.242 -8.555 1 83.88 112 ALA B C 1
ATOM 1948 O O . ALA B 1 112 ? 3.562 9.391 -8.891 1 83.88 112 ALA B O 1
ATOM 1949 N N . LEU B 1 113 ? 3.998 7.891 -7.285 1 87.25 113 LEU B N 1
ATOM 1950 C CA . LEU B 1 113 ? 3.705 8.836 -6.215 1 87.25 113 LEU B CA 1
ATOM 1951 C C . LEU B 1 113 ? 4.762 9.93 -6.148 1 87.25 113 LEU B C 1
ATOM 1953 O O . LEU B 1 113 ? 4.441 11.094 -5.914 1 87.25 113 LEU B O 1
ATOM 1957 N N . GLN B 1 114 ? 5.957 9.578 -6.395 1 85.44 114 GLN B N 1
ATOM 1958 C CA . GLN B 1 114 ? 7.012 10.586 -6.422 1 85.44 114 GLN B CA 1
ATOM 1959 C C . GLN B 1 114 ? 6.758 11.617 -7.516 1 85.44 114 GLN B C 1
ATOM 1961 O O . GLN B 1 114 ? 7.02 12.805 -7.328 1 85.44 114 GLN B O 1
ATOM 1966 N N . TRP B 1 115 ? 6.348 11.07 -8.602 1 82.75 115 TRP B N 1
ATOM 1967 C CA . TRP B 1 115 ? 6.031 11.969 -9.703 1 82.75 115 TRP B CA 1
ATOM 1968 C C . TRP B 1 115 ? 4.934 12.953 -9.305 1 82.75 115 TRP B C 1
ATOM 1970 O O . TRP B 1 115 ? 5.043 14.156 -9.562 1 82.75 115 TRP B O 1
ATOM 1980 N N . VAL B 1 116 ? 3.971 12.5 -8.656 1 78.38 116 VAL B N 1
ATOM 1981 C CA . VAL B 1 116 ? 2.861 13.344 -8.227 1 78.38 116 VAL B CA 1
ATOM 1982 C C . VAL B 1 116 ? 3.354 14.359 -7.191 1 78.38 116 VAL B C 1
ATOM 1984 O O . VAL B 1 116 ? 3 15.539 -7.254 1 78.38 116 VAL B O 1
ATOM 1987 N N . LEU B 1 117 ? 4.16 13.93 -6.324 1 81.94 117 LEU B N 1
ATOM 1988 C CA . LEU B 1 117 ? 4.68 14.789 -5.27 1 81.94 117 LEU B CA 1
ATOM 1989 C C . LEU B 1 117 ? 5.574 15.883 -5.852 1 81.94 117 LEU B C 1
ATOM 1991 O O . LEU B 1 117 ? 5.59 17.016 -5.352 1 81.94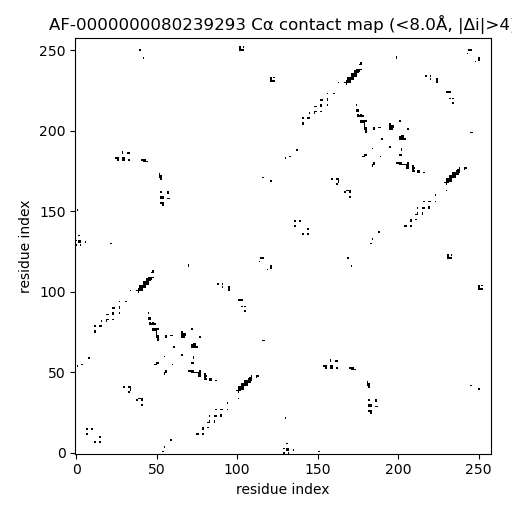 117 LEU B O 1
ATOM 1995 N N . SER B 1 118 ? 6.191 15.414 -6.91 1 78.75 118 SER B N 1
ATOM 1996 C CA . SER B 1 118 ? 7.148 16.344 -7.5 1 78.75 118 SER B CA 1
ATOM 1997 C C . SER B 1 118 ? 6.465 17.297 -8.469 1 78.75 118 SER B C 1
ATOM 1999 O O . SER B 1 118 ? 6.992 18.375 -8.773 1 78.75 118 SER B O 1
ATOM 2001 N N . HIS B 1 119 ? 5.402 16.891 -9.156 1 71.56 119 HIS B N 1
ATOM 2002 C CA . HIS B 1 119 ? 4.758 17.688 -10.18 1 71.56 119 HIS B CA 1
ATOM 2003 C C . HIS B 1 119 ? 3.426 18.25 -9.695 1 71.56 119 HIS B C 1
ATOM 2005 O O . HIS B 1 119 ? 2.824 19.109 -10.352 1 71.56 119 HIS B O 1
ATOM 2011 N N . ALA B 1 120 ? 2.766 17.438 -8.992 1 53.59 120 ALA B N 1
ATOM 2012 C CA . ALA B 1 120 ? 1.432 17.891 -8.602 1 53.59 120 ALA B CA 1
ATOM 2013 C C . ALA B 1 120 ? 1.464 19.328 -8.109 1 53.59 120 ALA B C 1
ATOM 2015 O O . ALA B 1 120 ? 2.199 19.656 -7.176 1 53.59 120 ALA B O 1
ATOM 2016 N N . PRO B 1 121 ? 1.505 20.391 -8.852 1 43.81 121 PRO B N 1
ATOM 2017 C CA . PRO B 1 121 ? 0.491 21.266 -8.25 1 43.81 121 PRO B CA 1
ATOM 2018 C C . PRO B 1 121 ? -0.792 20.516 -7.898 1 43.81 121 PRO B C 1
ATOM 2020 O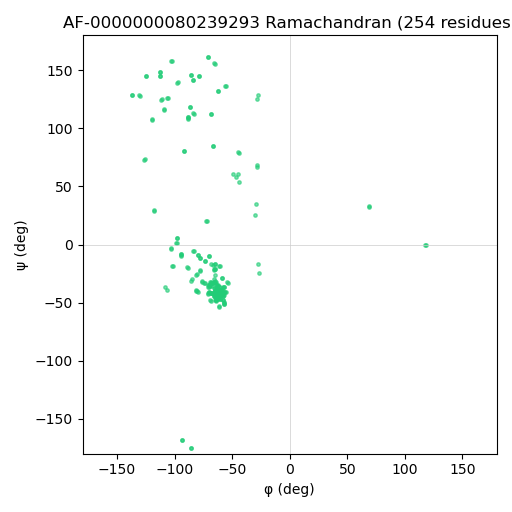 O . PRO B 1 121 ? -1.425 19.922 -8.773 1 43.81 121 PRO B O 1
ATOM 2023 N N . LEU B 1 122 ? -0.707 19.547 -7.211 1 40.31 122 LEU B N 1
ATOM 2024 C CA . LEU B 1 122 ? -1.928 18.766 -7.051 1 40.31 122 LEU B CA 1
ATOM 2025 C C . LEU B 1 122 ? -3.162 19.641 -7.168 1 40.31 122 LEU B C 1
ATOM 2027 O O . LEU B 1 122 ? -3.527 20.344 -6.215 1 40.31 122 LEU B O 1
ATOM 2031 N N . GLY B 1 123 ? -3.176 20.688 -8.016 1 34.19 123 GLY B N 1
ATOM 2032 C CA . GLY B 1 123 ? -4.496 21.219 -8.297 1 34.19 123 GLY B CA 1
ATOM 2033 C C . GLY B 1 123 ? -5.52 20.141 -8.617 1 34.19 123 GLY B C 1
ATOM 2034 O O . GLY B 1 123 ? -5.426 19.469 -9.641 1 34.19 123 GLY B O 1
ATOM 2035 N N . PHE B 1 124 ? -5.836 19.125 -7.777 1 35.88 124 PHE B N 1
ATOM 2036 C CA . PHE B 1 124 ? -7.121 18.484 -8.039 1 35.88 124 PHE B CA 1
ATOM 2037 C C . PHE B 1 124 ? -8.102 19.453 -8.672 1 35.88 124 PHE B C 1
ATOM 2039 O O . PHE B 1 124 ? -8.43 20.484 -8.07 1 35.88 124 PHE B O 1
ATOM 2046 N N . GLU B 1 125 ? -8 19.969 -9.828 1 34.06 125 GLU B N 1
ATOM 2047 C CA . GLU B 1 125 ? -9.117 20.656 -10.477 1 34.06 125 GLU B CA 1
ATOM 2048 C C . GLU B 1 125 ? -10.453 20.094 -10.008 1 34.06 125 GLU B C 1
ATOM 2050 O O . GLU B 1 125 ? -10.562 18.891 -9.719 1 34.06 125 GLU B O 1
ATOM 2055 N N . GLU B 1 126 ? -11.438 20.984 -9.461 1 31.19 126 GLU B N 1
ATOM 2056 C CA . GLU B 1 126 ? -12.867 21.141 -9.211 1 31.19 126 GLU B CA 1
ATOM 2057 C C . GLU B 1 126 ? -13.695 20.359 -10.227 1 31.19 126 GLU B C 1
ATOM 2059 O O . GLU B 1 126 ? -14.914 20.219 -10.07 1 31.19 126 GLU B O 1
ATOM 2064 N N . LYS B 1 127 ? -13.18 19.922 -11.375 1 30.44 127 LYS B N 1
ATOM 2065 C CA . LYS B 1 127 ? -14.328 19.781 -12.266 1 30.44 127 LYS B CA 1
ATOM 2066 C C . LYS B 1 127 ? -15.297 18.719 -11.75 1 30.44 127 LYS B C 1
ATOM 2068 O O . LYS B 1 127 ? -16.344 18.469 -12.359 1 30.44 127 LYS B O 1
ATOM 2073 N N . SER B 1 128 ? -15.172 17.5 -11.023 1 26.67 128 SER B N 1
ATOM 2074 C CA . SER B 1 128 ? -16.516 16.969 -10.898 1 26.67 128 SER B CA 1
ATOM 2075 C C . SER B 1 128 ? -17.344 17.766 -9.891 1 26.67 128 SER B C 1
ATOM 2077 O O . SER B 1 128 ? -18.422 17.328 -9.469 1 26.67 128 SER B O 1
ATOM 2079 N N . LEU B 1 129 ? -17.047 19.047 -9.484 1 20.39 129 LEU B N 1
ATOM 2080 C CA . LEU B 1 129 ? -18.328 19.719 -9.305 1 20.39 129 LEU B CA 1
ATOM 2081 C C . LEU B 1 129 ? -19.031 19.938 -10.641 1 20.39 129 LEU B C 1
ATOM 2083 O O . LEU B 1 129 ? -18.375 20.234 -11.648 1 20.39 129 LEU B O 1
#

pLDDT: mean 82.19, std 18.99, range [20.39, 97.44]